Protein AF-A0A7C4UWN1-F1 (afdb_monomer_lite)

pLDDT: mean 78.67, std 19.16, range [26.02, 97.5]

Structure (mmCIF, N/CA/C/O backbone):
data_AF-A0A7C4UWN1-F1
#
_entry.id   AF-A0A7C4UWN1-F1
#
loop_
_atom_site.group_PDB
_atom_site.id
_atom_site.type_symbol
_atom_site.label_atom_id
_atom_site.label_alt_id
_atom_site.label_comp_id
_atom_site.label_asym_id
_atom_site.label_entity_id
_atom_site.label_seq_id
_atom_site.pdbx_PDB_ins_code
_atom_site.Cartn_x
_atom_site.Cartn_y
_atom_site.Cartn_z
_atom_site.occupancy
_atom_site.B_iso_or_equiv
_atom_site.auth_seq_id
_atom_site.auth_comp_id
_atom_site.auth_asym_id
_atom_site.auth_atom_id
_atom_site.pdbx_PDB_model_num
ATOM 1 N N . MET A 1 1 ? -21.369 36.247 3.918 1.00 39.56 1 MET A N 1
ATOM 2 C CA . MET A 1 1 ? -21.170 34.829 4.300 1.00 39.56 1 MET A CA 1
ATOM 3 C C . MET A 1 1 ? -20.102 34.221 3.398 1.00 39.56 1 MET A C 1
ATOM 5 O O . MET A 1 1 ? -20.341 34.073 2.207 1.00 39.56 1 MET A O 1
ATOM 9 N N . LYS A 1 2 ? -18.895 33.956 3.916 1.00 29.64 2 LYS A N 1
ATOM 10 C CA . LYS A 1 2 ? -17.818 33.321 3.137 1.00 29.64 2 LYS A CA 1
ATOM 11 C C . LYS A 1 2 ? -18.099 31.816 3.056 1.00 29.64 2 LYS A C 1
ATOM 13 O O . LYS A 1 2 ? -18.116 31.150 4.088 1.00 29.64 2 LYS A O 1
ATOM 18 N N . LYS A 1 3 ? -18.358 31.296 1.850 1.00 29.39 3 LYS A N 1
ATOM 19 C CA . LYS A 1 3 ? -18.451 29.851 1.585 1.00 29.39 3 LYS A CA 1
ATOM 20 C C . LYS A 1 3 ? -17.141 29.196 2.033 1.00 29.39 3 LYS A C 1
ATOM 22 O O . LYS A 1 3 ? -16.085 29.543 1.509 1.00 29.39 3 LYS A O 1
ATOM 27 N N . LYS A 1 4 ? -17.209 28.271 2.997 1.00 31.34 4 LYS A N 1
ATOM 28 C CA . LYS A 1 4 ? -16.098 27.367 3.318 1.00 31.34 4 LYS A CA 1
ATOM 29 C C . LYS A 1 4 ? -15.831 26.522 2.075 1.00 31.34 4 LYS A C 1
ATOM 31 O O . LYS A 1 4 ? -16.625 25.656 1.724 1.00 31.34 4 LYS A O 1
ATOM 36 N N . THR A 1 5 ? -14.742 26.813 1.380 1.00 33.03 5 THR A N 1
ATOM 37 C CA . THR A 1 5 ? -14.153 25.899 0.406 1.00 33.03 5 THR A CA 1
ATOM 38 C C . THR A 1 5 ? -13.665 24.682 1.178 1.00 33.03 5 THR A C 1
ATOM 40 O O . THR A 1 5 ? -12.701 24.785 1.938 1.00 33.03 5 THR A O 1
ATOM 43 N N . ASN A 1 6 ? -14.356 23.550 1.030 1.00 33.12 6 ASN A N 1
ATOM 44 C CA . ASN A 1 6 ? -13.824 22.260 1.456 1.00 33.12 6 ASN A CA 1
ATOM 45 C C . ASN A 1 6 ? -12.433 22.096 0.824 1.00 33.12 6 ASN A C 1
ATOM 47 O O . ASN A 1 6 ? -12.293 22.392 -0.368 1.00 33.12 6 ASN A O 1
ATOM 51 N N . PRO A 1 7 ? -11.403 21.673 1.575 1.00 28.97 7 PRO A N 1
ATOM 52 C CA . PRO A 1 7 ? -10.109 21.398 0.978 1.00 28.97 7 PRO A CA 1
ATOM 53 C C . PRO A 1 7 ? -10.298 20.293 -0.065 1.00 28.97 7 PRO A C 1
ATOM 55 O O . PRO A 1 7 ? -10.654 19.161 0.263 1.00 28.97 7 PRO A O 1
ATOM 58 N N . LEU A 1 8 ? -10.105 20.653 -1.334 1.00 36.66 8 LEU A N 1
ATOM 59 C CA . LEU A 1 8 ? -9.999 19.711 -2.440 1.00 36.66 8 LEU A CA 1
ATOM 60 C C . LEU A 1 8 ? -8.776 18.832 -2.160 1.00 36.66 8 LEU A C 1
ATOM 62 O O . LEU A 1 8 ? -7.635 19.261 -2.327 1.00 36.66 8 LEU A O 1
ATOM 66 N N . LYS A 1 9 ? -9.027 17.616 -1.665 1.00 33.62 9 LYS A N 1
ATOM 67 C CA . LYS A 1 9 ? -8.028 16.547 -1.595 1.00 33.62 9 LYS A CA 1
ATOM 68 C C . LYS A 1 9 ? -7.548 16.216 -3.019 1.00 33.62 9 LYS A C 1
ATOM 70 O O . LYS A 1 9 ? -8.306 16.400 -3.973 1.00 33.62 9 LYS A O 1
ATOM 75 N N . PRO A 1 10 ? -6.291 15.765 -3.174 1.00 30.00 10 PRO A N 1
ATOM 76 C CA . PRO A 1 10 ? -5.671 15.585 -4.479 1.00 30.00 10 PRO A CA 1
ATOM 77 C C . PRO A 1 10 ? -6.493 14.644 -5.360 1.00 30.00 10 PRO A C 1
ATOM 79 O O . PRO A 1 10 ? -6.851 13.540 -4.954 1.00 30.00 10 PRO A O 1
ATOM 82 N N . SER A 1 11 ? -6.745 15.083 -6.590 1.00 38.72 11 SER A N 1
ATOM 83 C CA . SER A 1 11 ? -7.212 14.243 -7.685 1.00 38.72 11 SER A CA 1
ATOM 84 C C . SER A 1 11 ? -6.154 13.175 -7.959 1.00 38.72 11 SER A C 1
ATOM 86 O O . SER A 1 11 ? -5.129 13.466 -8.575 1.00 38.72 11 SER A O 1
ATOM 88 N N . ARG A 1 12 ? -6.362 11.952 -7.472 1.00 34.69 12 ARG A N 1
ATOM 89 C CA . ARG A 1 12 ? -5.540 10.799 -7.845 1.00 34.69 12 ARG A CA 1
ATOM 90 C C . ARG A 1 12 ? -6.366 9.814 -8.651 1.00 34.69 12 ARG A C 1
ATOM 92 O O . ARG A 1 12 ? -7.460 9.427 -8.256 1.00 34.69 12 ARG A O 1
ATOM 99 N N . THR A 1 13 ? -5.787 9.379 -9.757 1.00 29.12 13 THR A N 1
ATOM 100 C CA . THR A 1 13 ? -6.082 8.107 -10.403 1.00 29.12 13 THR A CA 1
ATOM 101 C C . THR A 1 13 ? -5.565 6.990 -9.500 1.00 29.12 13 THR A C 1
ATOM 103 O O . THR A 1 13 ? -4.366 6.891 -9.243 1.00 29.12 13 THR A O 1
ATOM 106 N N . LEU A 1 14 ? -6.461 6.142 -9.001 1.00 30.50 14 LEU A N 1
ATOM 107 C CA . LEU A 1 14 ? -6.078 4.831 -8.490 1.00 30.50 14 LEU A CA 1
ATOM 108 C C . LEU A 1 14 ? -5.732 3.972 -9.714 1.00 30.50 14 LEU A C 1
ATOM 110 O O . LEU A 1 14 ? -6.621 3.616 -10.469 1.00 30.50 14 LEU A O 1
ATOM 114 N N . ALA A 1 15 ? -4.448 3.691 -9.931 1.00 29.25 15 ALA A N 1
ATOM 115 C CA . ALA A 1 15 ? -3.937 2.801 -10.979 1.00 29.25 15 ALA A CA 1
ATOM 116 C C . ALA A 1 15 ? -4.295 3.180 -12.438 1.00 29.25 15 ALA A C 1
ATOM 118 O O . ALA A 1 15 ? -5.418 3.041 -12.917 1.00 29.25 15 ALA A O 1
ATOM 119 N N . THR A 1 16 ? -3.286 3.573 -13.216 1.00 26.89 16 THR A N 1
ATOM 120 C CA . THR A 1 16 ? -3.393 3.637 -14.678 1.00 26.89 16 THR A CA 1
ATOM 121 C C . THR A 1 16 ? -3.614 2.225 -15.232 1.00 26.89 16 THR A C 1
ATOM 123 O O . THR A 1 16 ? -2.695 1.407 -15.264 1.00 26.89 16 THR A O 1
ATOM 126 N N . VAL A 1 17 ? -4.837 1.925 -15.675 1.00 27.86 17 VAL A N 1
ATOM 127 C CA . VAL A 1 17 ? -5.140 0.743 -16.492 1.00 27.86 17 VAL A CA 1
ATOM 128 C C . VAL A 1 17 ? -4.964 1.124 -17.960 1.00 27.86 17 VAL A C 1
ATOM 130 O O . VAL A 1 17 ? -5.688 1.965 -18.488 1.00 27.86 17 VAL A O 1
ATOM 133 N N . VAL A 1 18 ? -4.001 0.495 -18.633 1.00 26.02 18 VAL A N 1
ATOM 134 C CA . VAL A 1 18 ? -3.859 0.568 -20.092 1.00 26.02 18 VAL A CA 1
ATOM 135 C C . VAL A 1 18 ? -4.854 -0.408 -20.722 1.00 26.02 18 VAL A C 1
ATOM 137 O O . VAL A 1 18 ? -4.819 -1.607 -20.442 1.00 26.02 18 VAL A O 1
ATOM 140 N N . PHE A 1 19 ? -5.746 0.101 -21.572 1.00 30.53 19 PHE A N 1
ATOM 141 C CA . PHE A 1 19 ? -6.668 -0.716 -22.363 1.00 30.53 19 PHE A CA 1
ATOM 142 C C . PHE A 1 19 ? -5.971 -1.221 -23.637 1.00 30.53 19 PHE A C 1
ATOM 144 O O . PHE A 1 19 ? -5.495 -0.390 -24.417 1.00 30.53 19 PHE A O 1
ATOM 151 N N . PRO A 1 20 ? -5.955 -2.534 -23.933 1.00 29.91 20 PRO A N 1
ATOM 152 C CA . PRO A 1 20 ? -5.588 -2.995 -25.263 1.00 29.91 20 PRO A CA 1
ATOM 153 C C . PRO A 1 20 ? -6.698 -2.627 -26.257 1.00 29.91 20 PRO A C 1
ATOM 155 O O . PRO A 1 20 ? -7.859 -3.022 -26.119 1.00 29.91 20 PRO A O 1
ATOM 158 N N . LYS A 1 21 ? -6.342 -1.865 -27.298 1.00 34.12 21 LYS A N 1
ATOM 159 C CA . LYS A 1 21 ? -7.186 -1.725 -28.487 1.00 34.12 21 LYS A CA 1
ATOM 160 C C . LYS A 1 21 ? -7.150 -3.059 -29.241 1.00 34.12 21 LYS A C 1
ATOM 162 O O . LYS A 1 21 ? -6.203 -3.316 -29.972 1.00 34.12 21 LYS A O 1
ATOM 167 N N . LYS A 1 22 ? -8.246 -3.817 -29.105 1.00 34.84 22 LYS A N 1
ATOM 168 C CA . LYS A 1 22 ? -8.600 -5.095 -29.762 1.00 34.84 22 LYS A CA 1
ATOM 169 C C . LYS A 1 22 ? -8.094 -6.355 -29.042 1.00 34.84 22 LYS A C 1
ATOM 171 O O . LYS A 1 22 ? -6.902 -6.598 -28.958 1.00 34.84 22 LYS A O 1
ATOM 176 N N . GLY A 1 23 ? -9.048 -7.197 -28.632 1.00 35.62 23 GLY A N 1
ATOM 177 C CA . GLY A 1 23 ? -8.814 -8.573 -28.177 1.00 35.62 23 GLY A CA 1
ATOM 178 C C . GLY A 1 23 ? -9.036 -8.753 -26.677 1.00 35.62 23 GLY A C 1
ATOM 179 O O . GLY A 1 23 ? -8.241 -8.305 -25.866 1.00 35.62 23 GLY A O 1
ATOM 180 N N . LYS A 1 24 ? -10.163 -9.374 -26.324 1.00 37.59 24 LYS A N 1
ATOM 181 C CA . LYS A 1 24 ? -10.717 -9.566 -24.973 1.00 37.59 24 LYS A CA 1
ATOM 182 C C . LYS A 1 24 ? -9.701 -10.015 -23.907 1.00 37.59 24 LYS A C 1
ATOM 184 O O . LYS A 1 24 ? -9.153 -11.104 -24.011 1.00 37.59 24 LYS A O 1
ATOM 189 N N . VAL A 1 25 ? -9.647 -9.272 -22.798 1.00 30.31 25 VAL A N 1
ATOM 190 C CA . VAL A 1 25 ? -9.408 -9.810 -21.447 1.00 30.31 25 VAL A CA 1
ATOM 191 C C . VAL A 1 25 ? -10.342 -9.063 -20.494 1.00 30.31 25 VAL A C 1
ATOM 193 O O . VAL A 1 25 ? -10.197 -7.856 -20.302 1.00 30.31 25 VAL A O 1
ATOM 196 N N . TYR A 1 26 ? -11.319 -9.762 -19.914 1.00 30.00 26 TYR A N 1
ATOM 197 C CA . TYR A 1 26 ? -12.084 -9.236 -18.784 1.00 30.00 26 TYR A CA 1
ATOM 198 C C . TYR A 1 26 ? -11.154 -9.209 -17.570 1.00 30.00 26 TYR A C 1
ATOM 200 O O . TYR A 1 26 ? -10.967 -10.219 -16.897 1.00 30.00 26 TYR A O 1
ATOM 208 N N . LYS A 1 27 ? -10.530 -8.059 -17.306 1.00 30.38 27 LYS A N 1
ATOM 209 C CA . LYS A 1 27 ? -9.975 -7.782 -15.983 1.00 30.38 27 LYS A CA 1
ATOM 210 C C . LYS A 1 27 ? -11.129 -7.315 -15.112 1.00 30.38 27 LYS A C 1
ATOM 212 O O . LYS A 1 27 ? -11.779 -6.326 -15.439 1.00 30.38 27 LYS A O 1
ATOM 217 N N . ASN A 1 28 ? -11.381 -8.043 -14.032 1.00 31.05 28 ASN A N 1
ATOM 218 C CA . ASN A 1 28 ? -12.212 -7.570 -12.936 1.00 31.05 28 ASN A CA 1
ATOM 219 C C . ASN A 1 28 ? -11.463 -6.379 -12.314 1.00 31.05 28 ASN A C 1
ATOM 221 O O . ASN A 1 28 ? -10.556 -6.560 -11.507 1.00 31.05 28 ASN A O 1
ATOM 225 N N . ILE A 1 29 ? -11.708 -5.178 -12.838 1.00 40.88 29 ILE A N 1
ATOM 226 C CA . ILE A 1 29 ? -11.137 -3.938 -12.319 1.00 40.88 29 ILE A CA 1
ATOM 227 C C . ILE A 1 29 ? -12.059 -3.545 -11.174 1.00 40.88 29 ILE A C 1
ATOM 229 O O . ILE A 1 29 ? -13.210 -3.183 -11.416 1.00 40.88 29 ILE A O 1
ATOM 233 N N . GLU A 1 30 ? -11.573 -3.665 -9.940 1.00 42.19 30 GLU A N 1
ATOM 234 C CA . GLU A 1 30 ? -12.268 -3.142 -8.766 1.00 42.19 30 GLU A CA 1
ATOM 235 C C . GLU A 1 30 ? -12.633 -1.676 -9.042 1.00 42.19 30 GLU A C 1
ATOM 237 O O . GLU A 1 30 ? -11.773 -0.863 -9.402 1.00 42.19 30 GLU A O 1
ATOM 242 N N . ALA A 1 31 ? -13.928 -1.352 -8.980 1.00 48.44 31 ALA A N 1
ATOM 243 C CA . ALA A 1 31 ? -14.379 0.008 -9.220 1.00 48.44 31 ALA A CA 1
ATOM 244 C C . ALA A 1 31 ? -13.756 0.912 -8.155 1.00 48.44 31 ALA A C 1
ATOM 246 O O . ALA A 1 31 ? -13.917 0.694 -6.957 1.00 48.44 31 ALA A O 1
ATOM 247 N N . LEU A 1 32 ? -13.016 1.918 -8.610 1.00 52.69 32 LEU A N 1
ATOM 248 C CA . LEU A 1 32 ? -12.295 2.819 -7.727 1.00 52.69 32 LEU A CA 1
ATOM 249 C C . LEU A 1 32 ? -13.299 3.620 -6.884 1.00 52.69 32 LEU A C 1
ATOM 251 O O . LEU A 1 32 ? -14.198 4.237 -7.472 1.00 52.69 32 LEU A O 1
ATOM 255 N N . PRO A 1 33 ? -13.158 3.652 -5.547 1.00 63.03 33 PRO A N 1
ATOM 256 C CA . PRO A 1 33 ? -14.019 4.473 -4.709 1.00 63.03 33 PRO A CA 1
ATOM 257 C C . PRO A 1 33 ? -13.863 5.945 -5.091 1.00 63.03 33 PRO A C 1
ATOM 259 O O . PRO A 1 33 ? -12.754 6.448 -5.289 1.00 63.03 33 PRO A O 1
ATOM 262 N N . ARG A 1 34 ? -14.991 6.645 -5.213 1.00 59.91 34 ARG A N 1
ATOM 263 C CA . ARG A 1 34 ? -15.048 8.057 -5.618 1.00 59.91 34 ARG A CA 1
ATOM 264 C C . ARG A 1 34 ? -14.943 8.993 -4.423 1.00 59.91 34 ARG A C 1
ATOM 266 O O . ARG A 1 34 ? -14.572 10.155 -4.585 1.00 59.91 34 ARG A O 1
ATOM 273 N N . THR A 1 35 ? -15.275 8.503 -3.231 1.00 72.38 35 THR A N 1
ATOM 274 C CA . THR A 1 35 ? -15.257 9.273 -1.985 1.00 72.38 35 THR A CA 1
ATOM 275 C C . THR A 1 35 ? -14.508 8.537 -0.876 1.00 72.38 35 THR A C 1
ATOM 277 O O . THR A 1 35 ? -14.333 7.322 -0.918 1.00 72.38 35 THR A O 1
ATOM 280 N N . GLN A 1 36 ? -14.073 9.279 0.146 1.00 73.50 36 GLN A N 1
ATOM 281 C CA . GLN A 1 36 ? -13.441 8.689 1.330 1.00 73.50 36 GLN A CA 1
ATOM 282 C C . GLN A 1 36 ? -14.388 7.725 2.059 1.00 73.50 36 GLN A C 1
ATOM 284 O O . GLN A 1 36 ? -13.960 6.643 2.432 1.00 73.50 36 GLN A O 1
ATOM 289 N N . LYS A 1 37 ? -15.677 8.074 2.173 1.00 78.12 37 LYS A N 1
ATOM 290 C CA . LYS A 1 37 ? -16.693 7.200 2.777 1.00 78.12 37 LYS A CA 1
ATOM 291 C C . LYS A 1 37 ? -16.854 5.887 2.001 1.00 78.12 37 LYS A C 1
ATOM 293 O O . LYS A 1 37 ? -16.978 4.832 2.608 1.00 78.12 37 LYS A O 1
ATOM 298 N N . GLU A 1 38 ? -16.828 5.939 0.667 1.00 80.31 38 GLU A N 1
ATOM 299 C CA . GLU A 1 38 ? -16.858 4.733 -0.177 1.00 80.31 38 GLU A CA 1
ATOM 300 C C . GLU A 1 38 ? -15.600 3.877 -0.003 1.00 80.31 38 GLU A C 1
ATOM 302 O O . GLU A 1 38 ? -15.701 2.655 0.064 1.00 80.31 38 GLU A O 1
ATOM 307 N N . LEU A 1 39 ? -14.424 4.508 0.093 1.00 82.31 39 LEU A N 1
ATOM 308 C CA . LEU A 1 39 ? -13.171 3.803 0.362 1.00 82.31 39 LEU A CA 1
ATOM 309 C C . LEU A 1 39 ? -13.226 3.107 1.725 1.00 82.31 39 LEU A C 1
ATOM 311 O O . LEU A 1 39 ? -12.975 1.911 1.804 1.00 82.31 39 LEU A O 1
ATOM 315 N N . GLU A 1 40 ? -13.576 3.835 2.783 1.00 85.44 40 GLU A N 1
ATOM 316 C CA . GLU A 1 40 ? -13.668 3.302 4.145 1.00 85.44 40 GLU A CA 1
ATOM 317 C C . GLU A 1 40 ? -14.699 2.176 4.240 1.00 85.44 40 GLU A C 1
ATOM 319 O O . GLU A 1 40 ? -14.409 1.154 4.855 1.00 85.44 40 GLU A O 1
ATOM 324 N N . LEU A 1 41 ? -15.848 2.299 3.565 1.00 90.56 41 LEU A N 1
ATOM 325 C CA . LEU A 1 41 ? -16.838 1.226 3.476 1.00 90.56 41 LEU A CA 1
ATOM 326 C C . LEU A 1 41 ? -16.267 -0.024 2.792 1.00 90.56 41 LEU A C 1
ATOM 328 O O . LEU A 1 41 ? -16.412 -1.123 3.324 1.00 90.56 41 LEU A O 1
ATOM 332 N N . ALA A 1 42 ? -15.584 0.130 1.653 1.00 89.94 42 ALA A N 1
ATOM 333 C CA . ALA A 1 42 ? -14.964 -0.992 0.948 1.00 89.94 42 ALA A CA 1
ATOM 334 C C . ALA A 1 42 ? -13.879 -1.675 1.802 1.00 89.94 42 ALA A C 1
ATOM 336 O O . ALA A 1 42 ? -13.810 -2.904 1.858 1.00 89.94 42 ALA A O 1
ATOM 337 N N . ILE A 1 43 ? -13.062 -0.896 2.521 1.00 91.00 43 ILE A N 1
ATOM 338 C CA . ILE A 1 43 ? -12.089 -1.443 3.475 1.00 91.00 43 ILE A CA 1
ATOM 339 C C . ILE A 1 43 ? -12.799 -2.146 4.637 1.00 91.00 43 ILE A C 1
ATOM 341 O O . ILE A 1 43 ? -12.398 -3.250 4.997 1.00 91.00 43 ILE A O 1
ATOM 345 N N . GLY A 1 44 ? -13.867 -1.566 5.186 1.00 94.00 44 GLY A N 1
ATOM 346 C CA . GLY A 1 44 ? -14.670 -2.171 6.251 1.00 94.00 44 GLY A CA 1
ATOM 347 C C . GLY A 1 44 ? -15.278 -3.515 5.839 1.00 94.00 44 GLY A C 1
ATOM 348 O O . GLY A 1 44 ? -15.230 -4.480 6.599 1.00 94.00 44 GLY A O 1
ATOM 349 N N . GLN A 1 45 ? -15.768 -3.622 4.603 1.00 95.00 45 GLN A N 1
ATOM 350 C CA . GLN A 1 45 ? -16.267 -4.881 4.045 1.00 95.00 45 GLN A CA 1
ATOM 351 C C . GLN A 1 45 ? -15.157 -5.935 3.919 1.00 95.00 45 GLN A C 1
ATOM 353 O O . GLN A 1 45 ? -15.359 -7.083 4.321 1.00 95.00 45 GLN A O 1
ATOM 358 N N . LYS A 1 46 ? -13.971 -5.561 3.412 1.00 94.44 46 LYS A N 1
ATOM 359 C CA . LYS A 1 46 ? -12.804 -6.466 3.384 1.00 94.44 46 LYS A CA 1
ATOM 360 C C . LYS A 1 46 ? -12.384 -6.873 4.796 1.00 94.44 46 LYS A C 1
ATOM 362 O O . LYS A 1 46 ? -12.024 -8.027 5.010 1.00 94.44 46 LYS A O 1
ATOM 367 N N . PHE A 1 47 ? -12.451 -5.958 5.759 1.00 96.06 47 PHE A N 1
ATOM 368 C CA . PHE A 1 47 ? -12.114 -6.212 7.156 1.00 96.06 47 PHE A CA 1
ATOM 369 C C . PHE A 1 47 ? -13.014 -7.273 7.787 1.00 96.06 47 PHE A C 1
ATOM 371 O O . PHE A 1 47 ? -12.490 -8.267 8.284 1.00 96.06 47 PHE A O 1
ATOM 378 N N . VAL A 1 48 ? -14.338 -7.137 7.684 1.00 96.12 48 VAL A N 1
ATOM 379 C CA . VAL A 1 48 ? -15.274 -8.141 8.219 1.00 96.12 48 VAL A CA 1
ATOM 380 C C . VAL A 1 48 ? -15.078 -9.509 7.565 1.00 96.12 48 VAL A C 1
ATOM 382 O O . VAL A 1 48 ? -14.959 -10.514 8.262 1.00 96.12 48 VAL A O 1
ATOM 385 N N . LYS A 1 49 ? -14.932 -9.560 6.235 1.00 94.12 49 LYS A N 1
ATOM 386 C CA . LYS A 1 49 ? -14.649 -10.822 5.530 1.00 94.12 49 LYS A CA 1
ATOM 387 C C . LYS A 1 49 ? -13.329 -11.459 5.979 1.00 94.12 49 LYS A C 1
ATOM 389 O O . LYS A 1 49 ? -13.238 -12.680 6.093 1.00 94.12 49 LYS A O 1
ATOM 394 N N . SER A 1 50 ? -12.314 -10.641 6.255 1.00 93.62 50 SER A N 1
ATOM 395 C CA . SER A 1 50 ? -11.011 -11.109 6.746 1.00 93.62 50 SER A CA 1
ATOM 396 C C . SER A 1 50 ? -11.095 -11.625 8.179 1.00 93.62 50 SER A C 1
ATOM 398 O O . SER A 1 50 ? -10.503 -12.658 8.479 1.00 93.62 50 SER A O 1
ATOM 400 N N . LEU A 1 51 ? -11.854 -10.956 9.052 1.00 95.62 51 LEU A N 1
ATOM 401 C CA . LEU A 1 51 ? -12.091 -11.406 10.425 1.00 95.62 51 LEU A CA 1
ATOM 402 C C . LEU A 1 51 ? -12.737 -12.787 10.463 1.00 95.62 51 LEU A C 1
ATOM 404 O O . LEU A 1 51 ? -12.256 -13.662 11.183 1.00 95.62 51 LEU A O 1
ATOM 408 N N . PHE A 1 52 ? -13.767 -13.006 9.649 1.00 94.44 52 PHE A N 1
ATOM 409 C CA . PHE A 1 52 ? -14.381 -14.321 9.524 1.00 94.44 52 PHE A CA 1
ATOM 410 C C . PHE A 1 52 ? -13.369 -15.354 9.010 1.00 94.44 52 PHE A C 1
ATOM 412 O O . PHE A 1 52 ? -13.164 -16.394 9.631 1.00 94.44 52 PHE A O 1
ATOM 419 N N . HIS A 1 53 ? -12.663 -15.043 7.919 1.00 94.06 53 HIS A N 1
ATOM 420 C CA . HIS A 1 53 ? -11.733 -15.980 7.290 1.00 94.06 53 HIS A CA 1
ATOM 421 C C . HIS A 1 53 ? -10.565 -16.395 8.205 1.00 94.06 53 HIS A C 1
ATOM 423 O O . HIS A 1 53 ? -10.260 -17.583 8.302 1.00 94.06 53 HIS A O 1
ATOM 429 N N . PHE A 1 54 ? -9.917 -15.440 8.881 1.00 92.44 54 PHE A N 1
ATOM 430 C CA . PHE A 1 54 ? -8.699 -15.693 9.663 1.00 92.44 54 PHE A CA 1
ATOM 431 C C . PHE A 1 54 ? -8.949 -15.934 11.157 1.00 92.44 54 PHE A C 1
ATOM 433 O O . PHE A 1 54 ? -8.158 -16.636 11.784 1.00 92.44 54 PHE A O 1
ATOM 440 N N . HIS A 1 55 ? -10.025 -15.386 11.732 1.00 92.38 55 HIS A N 1
ATOM 441 C CA . HIS A 1 55 ? -10.312 -15.476 13.172 1.00 92.38 55 HIS A CA 1
ATOM 442 C C . HIS A 1 55 ? -11.659 -16.125 13.506 1.00 92.38 55 HIS A C 1
ATOM 444 O O . HIS A 1 55 ? -11.961 -16.268 14.688 1.00 92.38 55 HIS A O 1
ATOM 450 N N . GLN A 1 56 ? -12.455 -16.537 12.510 1.00 93.75 56 GLN A N 1
ATOM 451 C CA . GLN A 1 56 ? -13.785 -17.134 12.715 1.00 93.75 56 GLN A CA 1
ATOM 452 C C . GLN A 1 56 ? -14.732 -16.226 13.520 1.00 93.75 56 GLN A C 1
ATOM 454 O O . GLN A 1 56 ? -15.598 -16.701 14.250 1.00 93.75 56 GLN A O 1
ATOM 459 N N . ILE A 1 57 ? -14.549 -14.906 13.404 1.00 93.06 57 ILE A N 1
ATOM 460 C CA . ILE A 1 57 ? -15.444 -13.910 13.997 1.00 93.06 57 ILE A CA 1
ATOM 461 C C . ILE A 1 57 ? -16.469 -13.533 12.932 1.00 93.06 57 ILE A C 1
ATOM 463 O O . ILE A 1 57 ? -16.121 -12.846 11.970 1.00 93.06 57 ILE A O 1
ATOM 467 N N . ASP A 1 58 ? -17.705 -13.999 13.103 1.00 93.56 58 ASP A N 1
ATOM 468 C CA . ASP A 1 58 ? -18.818 -13.665 12.215 1.00 93.56 58 ASP A CA 1
ATOM 469 C C . ASP A 1 58 ? -19.465 -12.337 12.629 1.00 93.56 58 ASP A C 1
ATOM 471 O O . ASP A 1 58 ? -19.632 -12.044 13.819 1.00 93.56 58 ASP A O 1
ATOM 475 N N . LEU A 1 59 ? -19.736 -11.498 11.632 1.00 95.38 59 LEU A N 1
ATOM 476 C CA . LEU A 1 59 ? -20.307 -10.165 11.777 1.00 95.38 59 LEU A CA 1
ATOM 477 C C . LEU A 1 59 ? -21.217 -9.881 10.582 1.00 95.38 59 LEU A C 1
ATOM 479 O O . LEU A 1 59 ? -20.897 -10.213 9.439 1.00 95.38 59 LEU A O 1
ATOM 483 N N . GLU A 1 60 ? -22.311 -9.169 10.832 1.00 95.31 60 GLU A N 1
ATOM 484 C CA . GLU A 1 60 ? -23.196 -8.680 9.781 1.00 95.31 60 GLU A CA 1
ATOM 485 C C . GLU A 1 60 ? -22.477 -7.714 8.812 1.00 95.31 60 GLU A C 1
ATOM 487 O O . GLU A 1 60 ? -21.381 -7.192 9.052 1.00 95.31 60 GLU A O 1
ATOM 492 N N . GLU A 1 61 ? -23.135 -7.415 7.692 1.00 92.44 61 GLU A N 1
ATOM 493 C CA . GLU A 1 61 ? -22.622 -6.459 6.714 1.00 92.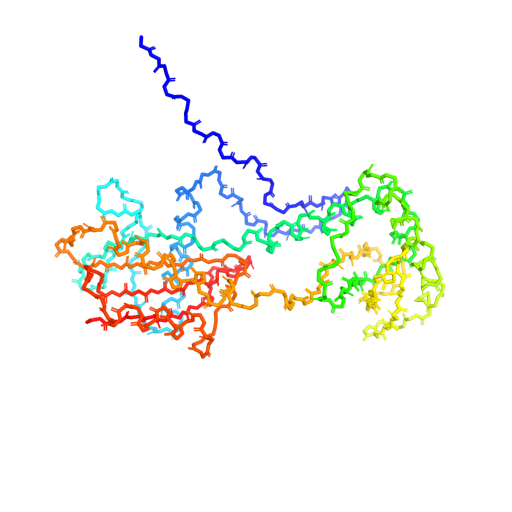44 61 GLU A CA 1
ATOM 494 C C . GLU A 1 61 ? -22.385 -5.068 7.329 1.00 92.44 61 GLU A C 1
ATOM 496 O O . GLU A 1 61 ? -23.235 -4.502 8.023 1.00 92.44 61 GLU A O 1
ATOM 501 N N . VAL A 1 62 ? -21.226 -4.491 7.010 1.00 94.62 62 VAL A N 1
ATOM 502 C CA . VAL A 1 62 ? -20.831 -3.154 7.456 1.00 94.62 62 VAL A CA 1
ATOM 503 C C . VAL A 1 62 ? -21.640 -2.072 6.743 1.00 94.62 62 VAL A C 1
ATOM 505 O O . VAL A 1 62 ? -21.784 -2.093 5.521 1.00 94.62 62 VAL A O 1
ATOM 508 N N . ARG A 1 63 ? -22.121 -1.079 7.497 1.00 93.94 63 ARG A N 1
ATOM 509 C CA . ARG A 1 63 ? -22.898 0.060 6.981 1.00 93.94 63 ARG A CA 1
ATOM 510 C C . ARG A 1 63 ? -22.324 1.397 7.462 1.00 93.94 63 ARG A C 1
ATOM 512 O O . ARG A 1 63 ? -21.857 1.460 8.595 1.00 93.94 63 ARG A O 1
ATOM 519 N N . PRO A 1 64 ? -22.382 2.477 6.663 1.00 91.81 64 PRO A N 1
ATOM 520 C CA . PRO A 1 64 ? -21.991 3.812 7.119 1.00 91.81 64 PRO A CA 1
ATOM 521 C C . PRO A 1 64 ? -22.894 4.341 8.238 1.00 91.81 64 PRO A C 1
ATOM 523 O O . PRO A 1 64 ? -24.102 4.098 8.219 1.00 91.81 64 PRO A O 1
ATOM 526 N N . ILE A 1 65 ? -22.329 5.127 9.158 1.00 89.00 65 ILE A N 1
ATOM 527 C CA . ILE A 1 65 ? -23.083 5.889 10.167 1.00 89.00 65 ILE A CA 1
ATOM 528 C C . ILE A 1 65 ? -22.578 7.338 10.234 1.00 89.00 65 ILE A C 1
ATOM 530 O O . ILE A 1 65 ? -21.465 7.624 9.811 1.00 89.00 65 ILE A O 1
ATOM 534 N N . GLU A 1 66 ? -23.397 8.273 10.729 1.00 71.62 66 GLU A N 1
ATOM 535 C CA . GLU A 1 66 ? -23.030 9.704 10.769 1.00 71.62 66 GLU A CA 1
ATOM 536 C C . GLU A 1 66 ? -22.736 10.256 12.173 1.00 71.62 66 GLU A C 1
ATOM 538 O O . GLU A 1 66 ? -22.209 11.360 12.283 1.00 71.62 66 GLU A O 1
ATOM 543 N N . ALA A 1 67 ? -23.086 9.530 13.241 1.00 73.12 67 ALA A N 1
ATOM 544 C CA . ALA A 1 67 ? -23.096 10.082 14.599 1.00 73.12 67 ALA A CA 1
ATOM 545 C C . ALA A 1 67 ? -21.837 9.759 15.424 1.00 73.12 67 ALA A C 1
ATOM 547 O O . ALA A 1 67 ? -21.160 10.672 15.888 1.00 73.12 67 ALA A O 1
ATOM 548 N N . GLU A 1 68 ? -21.540 8.472 15.635 1.00 74.38 68 GLU A N 1
ATOM 549 C CA . GLU A 1 68 ? -20.613 8.011 16.691 1.00 74.38 68 GLU A CA 1
ATOM 550 C C . GLU A 1 68 ? -19.371 7.271 16.154 1.00 74.38 68 GLU A C 1
ATOM 552 O O . GLU A 1 68 ? -18.557 6.772 16.926 1.00 74.38 68 GLU A O 1
ATOM 557 N N . GLY A 1 69 ? -19.211 7.197 14.832 1.00 83.38 69 GLY A N 1
ATOM 558 C CA . GLY A 1 69 ? -18.116 6.509 14.147 1.00 83.38 69 GLY A CA 1
ATOM 559 C C . GLY A 1 69 ? -18.247 6.662 12.635 1.00 83.38 69 GLY A C 1
ATOM 560 O O . GLY A 1 69 ? -19.088 7.429 12.165 1.00 83.38 69 GLY A O 1
ATOM 561 N N . ASP A 1 70 ? -17.447 5.916 11.879 1.00 88.12 70 ASP A N 1
ATOM 562 C CA . ASP A 1 70 ? -17.518 5.945 10.413 1.00 88.12 70 ASP A CA 1
ATOM 563 C C . ASP A 1 70 ? -18.462 4.855 9.893 1.00 88.12 70 ASP A C 1
ATOM 565 O O . ASP A 1 70 ? -19.224 5.065 8.945 1.00 88.12 70 ASP A O 1
ATOM 569 N N . LEU A 1 71 ? -18.433 3.687 10.542 1.00 94.88 71 LEU A N 1
ATOM 570 C CA . LEU A 1 71 ? -19.161 2.493 10.134 1.00 94.88 71 LEU A CA 1
ATOM 571 C C . LEU A 1 71 ? -19.805 1.790 11.341 1.00 94.88 71 LEU A C 1
ATOM 573 O O . LEU A 1 71 ? -19.441 2.018 12.495 1.00 94.88 71 LEU A O 1
ATOM 577 N N . THR A 1 72 ? -20.747 0.889 11.078 1.00 95.88 72 THR A N 1
ATOM 578 C CA . THR A 1 72 ? -21.339 -0.007 12.074 1.00 95.88 72 THR A CA 1
ATOM 579 C C . THR A 1 72 ? -21.565 -1.404 11.511 1.00 95.88 72 THR A C 1
ATOM 581 O O . THR A 1 72 ? -21.772 -1.572 10.309 1.00 95.88 72 THR A O 1
ATOM 584 N N . THR A 1 73 ? -21.538 -2.398 12.390 1.00 96.38 73 THR A N 1
ATOM 585 C CA . THR A 1 73 ? -21.913 -3.792 12.129 1.00 96.38 73 THR A CA 1
ATOM 586 C C . THR A 1 73 ? -22.511 -4.394 13.409 1.00 96.38 73 THR A C 1
ATOM 588 O O . THR A 1 73 ? -22.636 -3.708 14.429 1.00 96.38 73 THR A O 1
ATOM 591 N N . LYS A 1 74 ? -22.918 -5.660 13.372 1.00 96.25 74 LYS A N 1
ATOM 592 C CA . LYS A 1 74 ? -23.430 -6.409 14.516 1.00 96.25 74 LYS A CA 1
ATOM 593 C C . LYS A 1 74 ? -22.798 -7.788 14.575 1.00 96.25 74 LYS A C 1
ATOM 595 O O . LYS A 1 74 ? -22.465 -8.356 13.542 1.00 96.25 74 LYS A O 1
ATOM 600 N N . ARG A 1 75 ? -22.675 -8.317 15.786 1.00 94.00 75 ARG A N 1
ATOM 601 C CA . ARG A 1 75 ? -22.434 -9.745 16.017 1.00 94.00 75 ARG A CA 1
ATOM 602 C C . ARG A 1 75 ? -23.714 -10.549 15.790 1.00 94.00 75 ARG A C 1
ATOM 604 O O . ARG A 1 75 ? -24.809 -9.989 15.838 1.00 94.00 75 ARG A O 1
ATOM 611 N N . ASP A 1 76 ? -23.568 -11.865 15.691 1.00 88.81 76 ASP A N 1
ATOM 612 C CA . ASP A 1 76 ? -24.684 -12.819 15.608 1.00 88.81 76 ASP A CA 1
ATOM 613 C C . ASP A 1 76 ? -25.653 -12.734 16.800 1.00 88.81 76 ASP A C 1
ATOM 615 O O . ASP A 1 76 ? -26.844 -13.008 16.666 1.00 88.81 76 ASP A O 1
ATOM 619 N N . ASP A 1 77 ? -25.163 -12.320 17.974 1.00 89.69 77 ASP A N 1
ATOM 620 C CA . ASP A 1 77 ? -25.974 -12.101 19.180 1.00 89.69 77 ASP A CA 1
ATOM 621 C C . ASP A 1 77 ? -26.750 -10.764 19.169 1.00 89.69 77 ASP A C 1
ATOM 623 O O . ASP A 1 77 ? -27.458 -10.433 20.122 1.00 89.69 77 ASP A O 1
ATOM 627 N N . GLY A 1 78 ? -26.629 -9.984 18.090 1.00 91.06 78 GLY A N 1
ATOM 628 C CA . GLY A 1 78 ? -27.285 -8.695 17.896 1.00 91.06 78 GLY A CA 1
ATOM 629 C C . GLY A 1 78 ? -26.570 -7.508 18.544 1.00 91.06 78 GLY A C 1
ATOM 630 O O . GLY A 1 78 ? -27.047 -6.373 18.412 1.00 91.06 78 GLY A O 1
ATOM 631 N N . LYS A 1 79 ? -25.433 -7.716 19.222 1.00 93.69 79 LYS A N 1
ATOM 632 C CA . LYS A 1 79 ? -24.659 -6.631 19.832 1.00 93.69 79 LYS A CA 1
ATOM 633 C C . LYS A 1 79 ? -24.091 -5.709 18.754 1.00 93.69 79 LYS A C 1
ATOM 635 O O . LYS A 1 79 ? -23.401 -6.148 17.834 1.00 93.69 79 LYS A O 1
ATOM 640 N N . LEU A 1 80 ? -24.377 -4.413 18.890 1.00 95.06 80 LEU A N 1
ATOM 641 C CA . LEU A 1 80 ? -23.911 -3.384 17.965 1.00 95.06 80 LEU A CA 1
ATOM 642 C C . LEU A 1 80 ? -22.415 -3.125 18.151 1.00 95.06 80 LEU A C 1
ATOM 644 O O . LEU A 1 80 ? -21.943 -2.947 19.278 1.00 95.06 80 LEU A O 1
ATOM 648 N N . ILE A 1 81 ? -21.710 -3.032 17.030 1.00 96.50 81 ILE A N 1
ATOM 649 C CA . ILE A 1 81 ? -20.319 -2.611 16.955 1.00 96.50 81 ILE A CA 1
ATOM 650 C C . ILE A 1 81 ? -20.266 -1.315 16.155 1.00 96.50 81 ILE A C 1
ATOM 652 O O . ILE A 1 81 ? -20.687 -1.251 14.996 1.00 96.50 81 ILE A O 1
ATOM 656 N N . THR A 1 82 ? -19.728 -0.276 16.774 1.00 96.50 82 THR A N 1
ATOM 657 C CA . THR A 1 82 ? -19.362 0.966 16.102 1.00 96.50 82 THR A CA 1
ATOM 658 C C . THR A 1 82 ? -17.894 0.884 15.705 1.00 96.50 82 THR A C 1
ATOM 660 O O . THR A 1 82 ? -17.050 0.520 16.522 1.00 96.50 82 THR A O 1
ATOM 663 N N . ILE A 1 83 ? -17.576 1.220 14.457 1.00 96.31 83 ILE A N 1
ATOM 664 C CA . ILE A 1 83 ? -16.221 1.150 13.910 1.00 96.31 83 ILE A CA 1
ATOM 665 C C . ILE A 1 83 ? -15.756 2.561 13.543 1.00 96.31 83 ILE A C 1
ATOM 667 O O . ILE A 1 83 ? -16.377 3.255 12.733 1.00 96.31 83 ILE A O 1
ATOM 671 N N . GLN A 1 84 ? -14.628 2.964 14.117 1.00 93.88 84 GLN A N 1
ATOM 672 C CA . GLN A 1 84 ? -13.853 4.120 13.688 1.00 93.88 84 GLN A CA 1
ATOM 673 C C . GLN A 1 84 ? -12.752 3.649 12.735 1.00 93.88 84 GLN A C 1
ATOM 675 O O . GLN A 1 84 ? -11.934 2.807 13.096 1.00 93.88 84 GLN A O 1
ATOM 680 N N . MET A 1 85 ? -12.697 4.224 11.540 1.00 92.38 85 MET A N 1
ATOM 681 C CA . MET A 1 85 ? -11.683 3.953 10.529 1.00 92.38 85 MET A CA 1
ATOM 682 C C . MET A 1 85 ? -10.569 5.004 10.580 1.00 92.38 85 MET A C 1
ATOM 684 O O . MET A 1 85 ? -10.776 6.168 10.952 1.00 92.38 85 MET A O 1
ATOM 688 N N . THR A 1 86 ? -9.356 4.603 10.198 1.00 90.44 86 THR A N 1
ATOM 689 C CA . THR A 1 86 ? -8.260 5.545 9.956 1.00 90.44 86 THR A CA 1
ATOM 690 C C . THR A 1 86 ? -7.217 4.996 8.996 1.00 90.44 86 THR A C 1
ATOM 692 O O . THR A 1 86 ? -6.790 3.851 9.114 1.00 90.44 86 THR A O 1
ATOM 695 N N . GLU A 1 87 ? -6.767 5.837 8.067 1.00 87.81 87 GLU A N 1
ATOM 696 C CA . GLU A 1 87 ? -5.675 5.504 7.152 1.00 87.81 87 GLU A CA 1
ATOM 697 C C . GLU A 1 87 ? -4.320 5.852 7.780 1.00 87.81 87 GLU A C 1
ATOM 699 O O . GLU A 1 87 ? -4.125 6.963 8.277 1.00 87.81 87 GLU A O 1
ATOM 704 N N . VAL A 1 88 ? -3.360 4.935 7.686 1.00 85.12 88 VAL A N 1
ATOM 705 C CA . VAL A 1 88 ? -1.935 5.204 7.897 1.00 85.12 88 VAL A CA 1
ATOM 706 C C . VAL A 1 88 ? -1.269 5.342 6.538 1.00 85.12 88 VAL A C 1
ATOM 708 O O . VAL A 1 88 ? -1.235 4.409 5.728 1.00 85.12 88 VAL A O 1
ATOM 711 N N . VAL A 1 89 ? -0.708 6.525 6.304 1.00 77.94 89 VAL A N 1
ATOM 712 C CA . VAL A 1 89 ? -0.052 6.885 5.051 1.00 77.94 89 VAL A CA 1
ATOM 713 C C . VAL A 1 89 ? 1.431 7.120 5.278 1.00 77.94 89 VAL A C 1
ATOM 715 O O . VAL A 1 89 ? 1.814 8.073 5.955 1.00 77.94 89 VAL A O 1
ATOM 718 N N . ASP A 1 90 ? 2.268 6.331 4.610 1.00 74.75 90 ASP A N 1
ATOM 719 C CA . ASP A 1 90 ? 3.686 6.649 4.480 1.00 74.75 90 ASP A CA 1
ATOM 720 C C . ASP A 1 90 ? 3.877 7.660 3.334 1.00 74.75 90 ASP A C 1
ATOM 722 O O . ASP A 1 90 ? 3.976 7.314 2.150 1.00 74.75 90 ASP A O 1
ATOM 726 N N . GLN A 1 91 ? 3.872 8.951 3.682 1.00 70.94 91 GLN A N 1
ATOM 727 C CA . GLN A 1 91 ? 4.025 10.032 2.704 1.00 70.94 91 GLN A CA 1
ATOM 728 C C . GLN A 1 91 ? 5.381 9.987 1.990 1.00 70.94 91 GLN A C 1
ATOM 730 O O . GLN A 1 91 ? 5.446 10.325 0.807 1.00 70.94 91 GLN A O 1
ATOM 735 N N . GLY A 1 92 ? 6.442 9.553 2.677 1.00 71.69 92 GLY A N 1
ATOM 736 C CA . GLY A 1 92 ? 7.771 9.417 2.088 1.00 71.69 92 GLY A CA 1
ATOM 737 C C . GLY A 1 92 ? 7.773 8.348 0.999 1.00 71.69 92 GLY A C 1
ATOM 738 O O . GLY A 1 92 ? 8.166 8.614 -0.138 1.00 71.69 92 GLY A O 1
ATOM 739 N N . MET A 1 93 ? 7.224 7.170 1.303 1.00 71.19 93 MET A N 1
ATOM 740 C CA . MET A 1 93 ? 7.081 6.084 0.331 1.00 71.19 93 MET A CA 1
ATOM 741 C C . MET A 1 93 ? 6.182 6.459 -0.843 1.00 71.19 93 MET A C 1
ATOM 743 O O . MET A 1 93 ? 6.496 6.106 -1.981 1.00 71.19 93 MET A O 1
ATOM 747 N N . ARG A 1 94 ? 5.100 7.212 -0.608 1.00 71.75 94 ARG A N 1
ATOM 748 C CA . ARG A 1 94 ? 4.256 7.723 -1.698 1.00 71.75 94 ARG A CA 1
ATOM 749 C C . ARG A 1 94 ? 5.019 8.667 -2.614 1.00 71.75 94 ARG A C 1
ATOM 751 O O . ARG A 1 94 ? 4.953 8.495 -3.822 1.00 71.75 94 ARG A O 1
ATOM 758 N N . GLN A 1 95 ? 5.767 9.621 -2.067 1.00 73.81 95 GLN A N 1
ATOM 759 C CA . GLN A 1 95 ? 6.562 10.548 -2.878 1.00 73.81 95 GLN A CA 1
ATOM 760 C C . GLN A 1 95 ? 7.621 9.815 -3.706 1.00 73.81 95 GLN A C 1
ATOM 762 O O . GLN A 1 95 ? 7.810 10.128 -4.881 1.00 73.81 95 GLN A O 1
ATOM 767 N N . ILE A 1 96 ? 8.277 8.812 -3.120 1.00 75.00 96 ILE A N 1
ATOM 768 C CA . ILE A 1 96 ? 9.255 7.977 -3.823 1.00 75.00 96 ILE A CA 1
ATOM 769 C C . ILE A 1 96 ? 8.576 7.167 -4.934 1.00 75.00 96 ILE A C 1
ATOM 771 O O . ILE A 1 96 ? 9.083 7.133 -6.055 1.00 75.00 96 ILE A O 1
ATOM 775 N N . ARG A 1 97 ? 7.424 6.541 -4.659 1.00 75.81 97 ARG A N 1
ATOM 776 C CA . ARG A 1 97 ? 6.654 5.785 -5.660 1.00 75.81 97 ARG A CA 1
ATOM 777 C C . ARG A 1 97 ? 6.210 6.690 -6.808 1.00 75.81 97 ARG A C 1
ATOM 779 O O . ARG A 1 97 ? 6.510 6.376 -7.952 1.00 75.81 97 ARG A O 1
ATOM 786 N N . ASP A 1 98 ? 5.612 7.840 -6.500 1.00 77.75 98 ASP A N 1
ATOM 787 C CA . ASP A 1 98 ? 5.167 8.826 -7.491 1.00 77.75 98 ASP A CA 1
ATOM 788 C C . ASP A 1 98 ? 6.344 9.309 -8.359 1.00 77.75 98 ASP A C 1
ATOM 790 O O . ASP A 1 98 ? 6.231 9.453 -9.580 1.00 77.75 98 ASP A O 1
ATOM 794 N N . GLN A 1 99 ? 7.511 9.529 -7.745 1.00 78.75 99 GLN A N 1
ATOM 795 C CA . GLN A 1 99 ? 8.722 9.896 -8.467 1.00 78.75 99 GLN A CA 1
ATOM 796 C C . GLN A 1 99 ? 9.194 8.773 -9.400 1.00 78.75 99 GLN A C 1
ATOM 798 O O . GLN A 1 99 ? 9.474 9.038 -10.570 1.00 78.75 99 GLN A O 1
ATOM 803 N N . ARG A 1 100 ? 9.280 7.533 -8.908 1.00 80.56 100 ARG A N 1
ATOM 804 C CA . ARG A 1 100 ? 9.680 6.354 -9.692 1.00 80.56 100 ARG A CA 1
ATOM 805 C C . ARG A 1 100 ? 8.719 6.098 -10.859 1.00 80.56 100 ARG A C 1
ATOM 807 O O . ARG A 1 100 ? 9.169 5.875 -11.982 1.00 80.56 100 ARG A O 1
ATOM 814 N N . ASP A 1 101 ? 7.414 6.211 -10.621 1.00 81.94 101 ASP A N 1
ATOM 815 C CA . ASP A 1 101 ? 6.382 6.104 -11.655 1.00 81.94 101 ASP A CA 1
ATOM 816 C C . ASP A 1 101 ? 6.547 7.194 -12.719 1.00 81.94 101 ASP A C 1
ATOM 818 O O . ASP A 1 101 ? 6.530 6.893 -13.912 1.00 81.94 101 ASP A O 1
ATOM 822 N N . SER A 1 102 ? 6.827 8.434 -12.306 1.00 85.75 102 SER A N 1
ATOM 823 C CA . SER A 1 102 ? 7.098 9.535 -13.239 1.00 85.75 102 SER A CA 1
ATOM 824 C C . SER A 1 102 ? 8.327 9.264 -14.115 1.00 85.75 102 SER A C 1
ATOM 826 O O . SER A 1 102 ? 8.328 9.582 -15.302 1.00 85.75 102 SER A O 1
ATOM 828 N N . TYR A 1 103 ? 9.388 8.671 -13.556 1.00 87.00 103 TYR A N 1
ATOM 829 C CA . TYR A 1 103 ? 10.566 8.277 -14.333 1.00 87.00 103 TYR A CA 1
ATOM 830 C C . TYR A 1 103 ? 10.267 7.129 -15.302 1.00 87.00 103 TYR A C 1
ATOM 832 O O . TYR A 1 103 ? 10.716 7.184 -16.447 1.00 87.00 103 TYR A O 1
ATOM 840 N N . ARG A 1 104 ? 9.496 6.118 -14.876 1.00 87.62 104 ARG A N 1
ATOM 841 C CA . ARG A 1 104 ? 9.031 5.034 -15.755 1.00 87.62 104 ARG A CA 1
ATOM 842 C C . ARG A 1 104 ? 8.240 5.598 -16.931 1.00 87.62 104 ARG A C 1
ATOM 844 O O . ARG A 1 104 ? 8.540 5.282 -18.077 1.00 87.62 104 ARG A O 1
ATOM 851 N N . GLU A 1 105 ? 7.242 6.432 -16.659 1.00 88.12 105 GLU A N 1
ATOM 852 C CA . GLU A 1 105 ? 6.406 7.041 -17.696 1.00 88.12 105 GLU A CA 1
ATOM 853 C C . GLU A 1 105 ? 7.237 7.889 -18.657 1.00 88.12 105 GLU A C 1
ATOM 855 O O . GLU A 1 105 ? 7.078 7.787 -19.874 1.00 88.12 105 GLU A O 1
ATOM 860 N N . LEU A 1 106 ? 8.176 8.676 -18.130 1.00 89.62 106 LEU A N 1
ATOM 861 C CA . LEU A 1 106 ? 9.057 9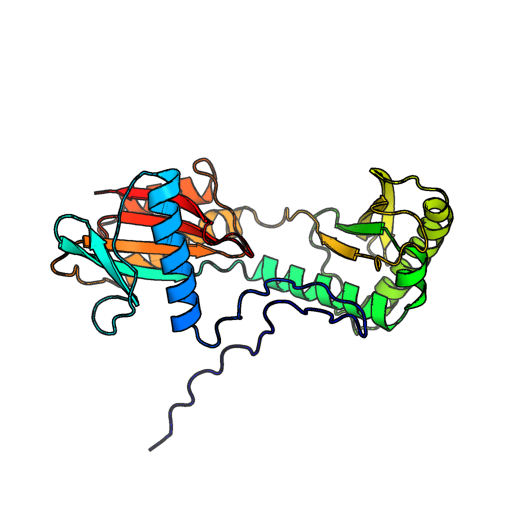.509 -18.938 1.00 89.62 106 LEU A CA 1
ATOM 862 C C . LEU A 1 106 ? 9.999 8.683 -19.823 1.00 89.62 106 LEU A C 1
ATOM 864 O O . LEU A 1 106 ? 10.190 9.036 -20.986 1.00 89.62 106 LEU A O 1
ATOM 868 N N . LEU A 1 107 ? 10.548 7.578 -19.305 1.00 90.25 107 LEU A N 1
ATOM 869 C CA . LEU A 1 107 ? 11.355 6.625 -20.071 1.00 90.25 107 LEU A CA 1
ATOM 870 C C . LEU A 1 107 ? 10.545 6.044 -21.231 1.00 90.25 107 LEU A C 1
ATOM 872 O O . LEU A 1 107 ? 10.963 6.163 -22.379 1.00 90.25 107 LEU A O 1
ATOM 876 N N . LEU A 1 108 ? 9.366 5.487 -20.943 1.00 87.62 108 LEU A N 1
ATOM 877 C CA . LEU A 1 108 ? 8.516 4.851 -21.952 1.00 87.62 108 LEU A CA 1
ATOM 878 C C . LEU A 1 108 ? 7.952 5.848 -22.972 1.00 87.62 108 LEU A C 1
ATOM 880 O O . LEU A 1 108 ? 7.682 5.465 -24.106 1.00 87.62 108 LEU A O 1
ATOM 884 N N . THR A 1 109 ? 7.792 7.119 -22.593 1.00 89.00 109 THR A N 1
ATOM 885 C CA . THR A 1 109 ? 7.317 8.185 -23.490 1.00 89.00 109 THR A CA 1
ATOM 886 C C . THR A 1 109 ? 8.430 8.739 -24.380 1.00 89.00 109 THR A C 1
ATOM 888 O O . THR A 1 109 ? 8.171 9.118 -25.515 1.00 89.00 109 THR A O 1
ATOM 891 N N . LYS A 1 110 ? 9.671 8.836 -23.888 1.00 89.62 110 LYS A N 1
ATOM 892 C CA . LYS A 1 110 ? 10.792 9.407 -24.661 1.00 89.62 110 LYS A CA 1
ATOM 893 C C . LYS A 1 110 ? 11.595 8.374 -25.442 1.00 89.62 110 LYS A C 1
ATOM 895 O O . LYS A 1 110 ? 12.271 8.736 -26.401 1.00 89.62 110 LYS A O 1
ATOM 900 N N . HIS A 1 111 ? 11.539 7.117 -25.023 1.00 89.50 111 HIS A N 1
ATOM 901 C CA . HIS A 1 111 ? 12.319 6.017 -25.573 1.00 89.50 111 HIS A CA 1
ATOM 902 C C . HIS A 1 111 ? 11.400 4.815 -25.807 1.00 89.50 111 HIS A C 1
ATOM 904 O O . HIS A 1 111 ? 11.508 3.789 -25.139 1.00 89.50 111 HIS A O 1
ATOM 910 N N . HIS A 1 112 ? 10.441 4.976 -26.725 1.00 85.88 112 HIS A N 1
ATOM 911 C CA . HIS A 1 112 ? 9.439 3.950 -27.037 1.00 85.88 112 HIS A CA 1
ATOM 912 C C . HIS A 1 112 ? 10.064 2.607 -27.439 1.00 85.88 112 HIS A C 1
ATOM 914 O O . HIS A 1 112 ? 9.542 1.558 -27.077 1.00 85.88 112 HIS A O 1
ATOM 920 N N . ASP A 1 113 ? 11.230 2.654 -28.087 1.00 87.81 113 ASP A N 1
ATOM 921 C CA . ASP A 1 113 ? 12.018 1.489 -28.489 1.00 87.81 113 ASP A CA 1
ATOM 922 C C . ASP A 1 113 ? 12.389 0.570 -27.313 1.00 87.81 113 ASP A C 1
ATOM 924 O O . ASP A 1 113 ? 12.570 -0.633 -27.488 1.00 87.81 113 ASP A O 1
ATOM 928 N N . ILE A 1 114 ? 12.465 1.113 -26.095 1.00 90.19 114 ILE A N 1
ATOM 929 C CA . ILE A 1 114 ? 12.753 0.336 -24.887 1.00 90.19 114 ILE A CA 1
ATOM 930 C C . ILE A 1 114 ? 11.617 -0.633 -24.555 1.00 90.19 114 ILE A C 1
ATOM 932 O O . ILE A 1 114 ? 11.895 -1.726 -24.076 1.00 90.19 114 ILE A O 1
ATOM 936 N N . ALA A 1 115 ? 10.355 -0.278 -24.799 1.00 85.06 115 ALA A N 1
ATOM 937 C CA . ALA A 1 115 ? 9.251 -1.207 -24.556 1.00 85.06 115 ALA A CA 1
ATOM 938 C C . ALA A 1 115 ? 9.351 -2.424 -25.489 1.00 85.06 115 ALA A C 1
ATOM 940 O O . ALA A 1 115 ? 9.251 -3.565 -25.039 1.00 85.06 115 ALA A O 1
ATOM 941 N N . ASP A 1 116 ? 9.654 -2.170 -26.762 1.00 85.25 116 ASP A N 1
ATOM 942 C CA . ASP A 1 116 ? 9.747 -3.198 -27.799 1.00 85.25 116 ASP A CA 1
ATOM 943 C C . ASP A 1 116 ? 10.923 -4.158 -27.558 1.00 85.25 116 ASP A C 1
ATOM 945 O O . ASP A 1 116 ? 10.799 -5.371 -27.733 1.00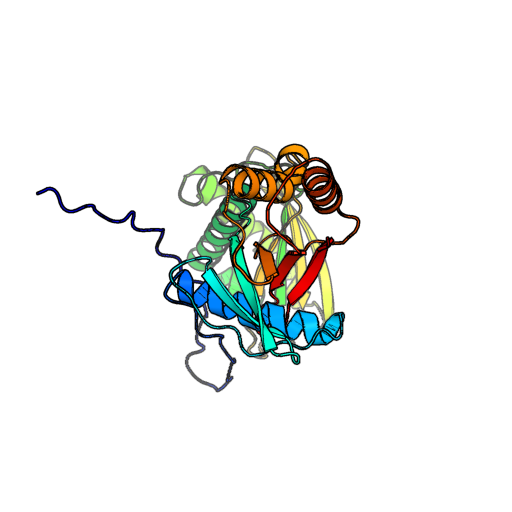 85.25 116 ASP A O 1
ATOM 949 N N . LEU A 1 117 ? 12.067 -3.646 -27.085 1.00 88.12 117 LEU A N 1
ATOM 950 C CA . LEU A 1 117 ? 13.242 -4.468 -26.758 1.00 88.12 117 LEU A CA 1
ATOM 951 C C . LEU A 1 117 ? 12.969 -5.523 -25.676 1.00 88.12 117 LEU A C 1
ATOM 953 O O . LEU A 1 117 ? 13.639 -6.558 -25.634 1.00 88.12 117 LEU A O 1
ATOM 957 N N . PHE A 1 118 ? 12.003 -5.258 -24.800 1.00 88.75 118 PHE A N 1
ATOM 958 C CA . PHE A 1 118 ? 11.656 -6.104 -23.663 1.00 88.75 118 PHE A CA 1
ATOM 959 C C . PHE A 1 118 ? 10.249 -6.701 -23.798 1.00 88.75 118 PHE A C 1
ATOM 961 O O . PHE A 1 118 ? 9.656 -7.103 -22.793 1.00 88.75 118 PHE A O 1
ATOM 968 N N . ASP A 1 119 ? 9.708 -6.782 -25.016 1.00 86.62 119 ASP A N 1
ATOM 969 C CA . ASP A 1 119 ? 8.432 -7.452 -25.261 1.00 86.62 119 ASP A CA 1
ATOM 970 C C . ASP A 1 119 ? 8.463 -8.891 -24.726 1.00 86.62 119 ASP A C 1
ATOM 972 O O . ASP A 1 119 ? 9.472 -9.590 -24.847 1.00 86.62 119 ASP A O 1
ATOM 976 N N . GLY A 1 120 ? 7.394 -9.314 -24.055 1.00 82.19 120 GLY A N 1
ATOM 977 C CA . GLY A 1 120 ? 7.304 -10.599 -23.360 1.00 82.19 120 GLY A CA 1
ATOM 978 C C . GLY A 1 120 ? 8.079 -10.702 -22.037 1.00 82.19 120 GLY A C 1
ATOM 979 O O . GLY A 1 120 ? 8.095 -11.775 -21.425 1.00 82.19 120 GLY A O 1
ATOM 980 N N . CYS A 1 121 ? 8.713 -9.622 -21.566 1.00 85.38 121 CYS A N 1
ATOM 981 C CA . CYS A 1 121 ? 9.454 -9.592 -20.302 1.00 85.38 121 CYS A CA 1
ATOM 982 C C . CYS A 1 121 ? 8.786 -8.747 -19.211 1.00 85.38 121 CYS A C 1
ATOM 984 O O . CYS A 1 121 ? 8.117 -7.742 -19.461 1.00 85.38 121 CYS A O 1
ATOM 986 N N . ARG A 1 122 ? 9.082 -9.104 -17.961 1.00 86.81 122 ARG A N 1
ATOM 987 C CA . ARG A 1 122 ? 8.953 -8.230 -16.796 1.00 86.81 122 ARG A CA 1
ATOM 988 C C . ARG A 1 122 ? 10.323 -7.661 -16.445 1.00 86.81 122 ARG A C 1
ATOM 990 O O . ARG A 1 122 ? 11.260 -8.414 -16.198 1.00 86.81 122 ARG A O 1
ATOM 997 N N . VAL A 1 123 ? 10.427 -6.340 -16.400 1.00 87.31 123 VAL A N 1
ATOM 998 C CA . VAL A 1 123 ? 11.645 -5.596 -16.074 1.00 87.31 123 VAL A CA 1
ATOM 999 C C . VAL A 1 123 ? 11.433 -4.852 -14.766 1.00 87.31 123 VAL A C 1
ATOM 1001 O O . VAL A 1 123 ? 10.654 -3.905 -14.701 1.00 87.31 123 VAL A O 1
ATOM 1004 N N . SER A 1 124 ? 12.147 -5.264 -13.728 1.00 86.62 124 SER A N 1
ATOM 1005 C CA . SER A 1 124 ? 12.172 -4.603 -12.428 1.00 86.62 124 SER A CA 1
ATOM 1006 C C . SER A 1 124 ? 13.441 -3.761 -12.295 1.00 86.62 124 SER A C 1
ATOM 1008 O O . SER A 1 124 ? 14.550 -4.293 -12.325 1.00 86.62 124 SER A O 1
ATOM 1010 N N . ILE A 1 125 ? 13.280 -2.451 -12.138 1.00 86.88 125 ILE A N 1
ATOM 1011 C CA . ILE A 1 125 ? 14.343 -1.494 -11.819 1.00 86.88 125 ILE A CA 1
ATOM 1012 C C . ILE A 1 125 ? 14.358 -1.332 -10.300 1.00 86.88 125 ILE A C 1
ATOM 1014 O O . ILE A 1 125 ? 13.373 -0.878 -9.730 1.00 86.88 125 ILE A O 1
ATOM 1018 N N . VAL A 1 126 ? 15.448 -1.733 -9.656 1.00 81.81 126 VAL A N 1
ATOM 1019 C CA . VAL A 1 126 ? 15.612 -1.829 -8.202 1.00 81.81 126 VAL A CA 1
ATOM 1020 C C . VAL A 1 126 ? 16.694 -0.854 -7.763 1.00 81.81 126 VAL A C 1
ATOM 1022 O O . VAL A 1 126 ? 17.847 -1.041 -8.124 1.00 81.81 126 VAL A O 1
ATOM 1025 N N . ASP A 1 127 ? 16.380 0.181 -6.993 1.00 77.00 127 ASP A N 1
ATOM 1026 C CA . ASP A 1 127 ? 17.432 1.043 -6.428 1.00 77.00 127 ASP A CA 1
ATOM 1027 C C . ASP A 1 127 ? 18.109 0.437 -5.182 1.00 77.00 127 ASP A C 1
ATOM 1029 O O . ASP A 1 127 ? 17.544 -0.416 -4.495 1.00 77.00 127 ASP A O 1
ATOM 1033 N N . SER A 1 128 ? 19.355 0.852 -4.912 1.00 63.59 128 SER A N 1
ATOM 1034 C CA . SER A 1 128 ? 20.199 0.341 -3.813 1.00 63.59 128 SER A CA 1
ATOM 1035 C C . SER A 1 128 ? 19.814 0.830 -2.407 1.00 63.59 128 SER A C 1
ATOM 1037 O O . SER A 1 128 ? 20.460 0.473 -1.423 1.00 63.59 128 SER A O 1
ATOM 1039 N N . GLY A 1 129 ? 18.749 1.621 -2.290 1.00 52.47 129 GLY A N 1
ATOM 1040 C CA . GLY A 1 129 ? 18.095 1.943 -1.023 1.00 52.47 129 GLY A CA 1
ATOM 1041 C C . GLY A 1 129 ? 18.713 3.014 -0.128 1.00 52.47 129 GLY A C 1
ATOM 1042 O O . GLY A 1 129 ? 18.188 3.284 0.955 1.00 52.47 129 GLY A O 1
ATOM 1043 N N . THR A 1 130 ? 19.752 3.707 -0.580 1.00 50.75 130 THR A N 1
ATOM 1044 C CA . THR A 1 130 ? 20.232 4.951 0.036 1.00 50.75 130 THR A CA 1
ATOM 1045 C C . THR A 1 130 ? 19.622 6.139 -0.694 1.00 50.75 130 THR A C 1
ATOM 1047 O O . THR A 1 130 ? 20.255 6.542 -1.652 1.00 50.75 130 THR A O 1
ATOM 1050 N N . ILE A 1 131 ? 18.445 6.686 -0.299 1.00 46.44 131 ILE A N 1
ATOM 1051 C CA . ILE A 1 131 ? 17.715 7.761 -1.036 1.00 46.44 131 ILE A CA 1
ATOM 1052 C C . ILE A 1 131 ? 18.701 8.703 -1.741 1.00 46.44 131 ILE A C 1
ATOM 1054 O O . ILE A 1 131 ? 19.168 9.687 -1.151 1.00 46.44 131 ILE A O 1
ATOM 1058 N N . PRO A 1 132 ? 18.998 8.480 -3.031 1.00 51.16 132 PRO A N 1
ATOM 1059 C CA . PRO A 1 132 ? 19.456 9.567 -3.839 1.00 51.16 132 PRO A CA 1
ATOM 1060 C C . PRO A 1 132 ? 18.145 10.245 -4.193 1.00 51.16 132 PRO A C 1
ATOM 1062 O O . PRO A 1 132 ? 17.268 9.624 -4.790 1.00 51.16 132 PRO A O 1
ATOM 1065 N N . LEU A 1 133 ? 17.966 11.507 -3.809 1.00 61.06 133 LEU A N 1
ATOM 1066 C CA . LEU A 1 133 ? 16.932 12.315 -4.442 1.00 61.06 133 LEU A CA 1
ATOM 1067 C C . LEU A 1 133 ? 17.240 12.269 -5.939 1.00 61.06 133 LEU A C 1
ATOM 1069 O O . LEU A 1 133 ? 18.088 13.032 -6.420 1.00 61.06 133 LEU A O 1
ATOM 1073 N N . LEU A 1 134 ? 16.600 11.340 -6.664 1.00 73.25 134 LEU A N 1
ATOM 1074 C CA . LEU A 1 134 ? 16.560 11.407 -8.104 1.00 73.25 134 LEU A CA 1
ATOM 1075 C C . LEU A 1 134 ? 16.082 12.839 -8.363 1.00 73.25 134 LEU A C 1
ATOM 1077 O O . LEU A 1 134 ? 15.173 13.335 -7.685 1.00 73.25 134 LEU A O 1
ATOM 1081 N N . PRO A 1 135 ? 16.749 13.596 -9.235 1.00 77.88 135 PRO A N 1
ATOM 1082 C CA . PRO A 1 135 ? 16.315 14.946 -9.526 1.00 77.88 135 PRO A CA 1
ATOM 1083 C C . PRO A 1 135 ? 14.871 14.913 -10.048 1.00 77.88 135 PRO A C 1
ATOM 1085 O O . PRO A 1 135 ? 14.326 13.860 -10.387 1.00 77.88 135 PRO A O 1
ATOM 1088 N N . LYS A 1 136 ? 14.212 16.069 -10.128 1.00 83.06 136 LYS A N 1
ATOM 1089 C CA . LYS A 1 136 ? 12.875 16.119 -10.737 1.00 83.06 136 LYS A CA 1
ATOM 1090 C C . LYS A 1 136 ? 12.950 15.517 -12.155 1.00 83.06 136 LYS A C 1
ATOM 1092 O O . LYS A 1 136 ? 13.852 15.939 -12.888 1.00 83.06 136 LYS A O 1
ATOM 1097 N N . PRO A 1 137 ? 12.046 14.601 -12.557 1.00 83.94 137 PRO A N 1
ATOM 1098 C CA . PRO A 1 137 ? 12.137 13.889 -13.839 1.00 83.94 137 PRO A CA 1
ATOM 1099 C C . PRO A 1 137 ? 12.315 14.824 -15.044 1.00 83.94 137 PRO A C 1
ATOM 1101 O O . PRO A 1 137 ? 13.175 14.612 -15.891 1.00 83.94 137 PRO A O 1
ATOM 1104 N N . ASN A 1 138 ? 11.587 15.944 -15.047 1.00 86.19 138 ASN A N 1
ATOM 1105 C CA . ASN A 1 138 ? 11.616 16.938 -16.125 1.00 86.19 138 ASN A CA 1
ATOM 1106 C C . ASN A 1 138 ? 12.754 17.972 -16.016 1.00 86.19 138 ASN A C 1
ATOM 1108 O O . ASN A 1 138 ? 12.842 18.884 -16.834 1.00 86.19 138 ASN A O 1
ATOM 1112 N N . SER A 1 139 ? 13.622 17.884 -15.005 1.00 89.06 139 SER A N 1
ATOM 1113 C CA . SER A 1 139 ? 14.806 18.750 -14.919 1.00 89.06 139 SER A CA 1
ATOM 1114 C C . SER A 1 139 ? 15.897 18.282 -15.885 1.00 89.06 139 SER A C 1
ATOM 1116 O O . SER A 1 139 ? 15.944 17.108 -16.236 1.00 89.06 139 SER A O 1
ATOM 1118 N N . LYS A 1 140 ? 16.850 19.154 -16.247 1.00 88.75 140 LYS A N 1
ATOM 1119 C CA . LYS A 1 140 ? 18.002 18.775 -17.094 1.00 88.75 140 LYS A CA 1
ATOM 1120 C C . LYS A 1 140 ? 18.736 17.529 -16.571 1.00 88.75 140 LYS A C 1
ATOM 1122 O O . LYS A 1 140 ? 19.080 16.649 -17.349 1.00 88.75 140 LYS A O 1
ATOM 1127 N N . LYS A 1 141 ? 18.935 17.434 -15.250 1.00 86.50 141 LYS A N 1
ATOM 1128 C CA . LYS A 1 141 ? 19.571 16.269 -14.610 1.00 86.50 141 LYS A CA 1
ATOM 1129 C C . LYS A 1 141 ? 18.674 15.022 -14.627 1.00 86.50 141 LYS A C 1
ATOM 1131 O O . LYS A 1 141 ? 19.193 13.926 -14.775 1.00 86.50 141 LYS A O 1
ATOM 1136 N N . GLY A 1 142 ? 17.355 15.180 -14.489 1.00 88.38 142 GLY A N 1
ATOM 1137 C CA . GLY A 1 142 ? 16.401 14.067 -14.583 1.00 88.38 142 GLY A CA 1
ATOM 1138 C C . GLY A 1 142 ? 16.303 13.500 -15.994 1.00 88.38 142 GLY A C 1
ATOM 1139 O O . GLY A 1 142 ? 16.384 12.291 -16.175 1.00 88.38 142 GLY A O 1
ATOM 1140 N N . LEU A 1 143 ? 16.259 14.371 -17.002 1.00 90.06 143 LEU A N 1
ATOM 1141 C CA . LEU A 1 143 ? 16.303 13.972 -18.408 1.00 90.06 143 LEU A CA 1
ATOM 1142 C C . LEU A 1 143 ? 17.604 13.244 -18.762 1.00 90.06 143 LEU A C 1
ATOM 1144 O O . LEU A 1 143 ? 17.559 12.272 -19.511 1.00 90.06 143 LEU A O 1
ATOM 1148 N N . GLN A 1 144 ? 18.737 13.669 -18.192 1.00 89.50 144 GLN A N 1
ATOM 1149 C CA . GLN A 1 144 ? 19.999 12.945 -18.348 1.00 89.50 144 GLN A CA 1
ATOM 1150 C C . GLN A 1 144 ? 19.902 11.528 -17.773 1.00 89.50 144 GLN A C 1
ATOM 1152 O O . GLN A 1 144 ? 20.264 10.582 -18.455 1.00 89.50 144 GLN A O 1
ATOM 1157 N N . ILE A 1 145 ? 19.344 11.365 -16.569 1.00 87.69 145 ILE A N 1
ATOM 1158 C CA . ILE A 1 145 ? 19.160 10.044 -15.945 1.00 87.69 145 ILE A CA 1
ATOM 1159 C C . ILE A 1 145 ? 18.269 9.134 -16.794 1.00 87.69 145 ILE A C 1
ATOM 1161 O O . ILE A 1 145 ? 18.593 7.964 -16.956 1.00 87.69 145 ILE A O 1
ATOM 1165 N N . VAL A 1 146 ? 17.172 9.653 -17.357 1.00 90.44 146 VAL A N 1
ATOM 1166 C CA . VAL A 1 146 ? 16.308 8.883 -18.273 1.00 90.44 146 VAL A CA 1
ATOM 1167 C C . VAL A 1 146 ? 17.094 8.441 -19.508 1.00 90.44 146 VAL A C 1
ATOM 1169 O O . VAL A 1 146 ? 17.011 7.279 -19.897 1.00 90.44 146 VAL A O 1
ATOM 1172 N N . SER A 1 147 ? 17.890 9.338 -20.093 1.00 91.06 147 SER A N 1
ATOM 1173 C CA . SER A 1 147 ? 18.723 9.016 -21.254 1.00 91.06 147 SER A CA 1
ATOM 1174 C C . SER A 1 147 ? 19.788 7.965 -20.928 1.00 91.06 147 SER A C 1
ATOM 1176 O O . SER A 1 147 ? 19.960 7.017 -21.691 1.00 91.06 147 SER A O 1
ATOM 1178 N N . ASP A 1 148 ? 20.484 8.105 -19.798 1.00 90.56 148 ASP A N 1
ATOM 1179 C CA . ASP A 1 148 ? 21.507 7.157 -19.341 1.00 90.56 148 ASP A CA 1
ATOM 1180 C C . ASP A 1 148 ? 20.884 5.777 -19.079 1.00 90.56 148 ASP A C 1
ATOM 1182 O O . ASP A 1 148 ? 21.401 4.754 -19.528 1.00 90.56 148 ASP A O 1
ATOM 1186 N N . LEU A 1 149 ? 19.716 5.749 -18.428 1.00 90.44 149 LEU A N 1
ATOM 1187 C CA . LEU A 1 149 ? 18.947 4.529 -18.197 1.00 90.44 149 LEU A CA 1
ATOM 1188 C C . LEU A 1 149 ? 18.534 3.862 -19.515 1.00 90.44 149 LEU A C 1
ATOM 1190 O O . LEU A 1 149 ? 18.666 2.649 -19.645 1.00 90.44 149 LEU A O 1
ATOM 1194 N N . ALA A 1 150 ? 18.074 4.629 -20.506 1.00 93.00 150 ALA A N 1
ATOM 1195 C CA . ALA A 1 150 ? 17.722 4.091 -21.819 1.00 93.00 150 ALA A CA 1
ATOM 1196 C C . ALA A 1 150 ? 18.938 3.472 -22.533 1.00 93.00 150 ALA A C 1
ATOM 1198 O O . ALA A 1 150 ? 18.816 2.415 -23.147 1.00 93.00 150 ALA A O 1
ATOM 1199 N N . ILE A 1 151 ? 20.122 4.088 -22.434 1.00 92.19 151 ILE A N 1
ATOM 1200 C CA . ILE A 1 151 ? 21.367 3.533 -22.993 1.00 92.19 151 ILE A CA 1
ATOM 1201 C C . ILE A 1 151 ? 21.694 2.184 -22.345 1.00 92.19 151 ILE A C 1
ATOM 1203 O O . ILE A 1 151 ? 21.961 1.209 -23.051 1.00 92.19 151 ILE A O 1
ATOM 1207 N N . GLU A 1 152 ? 21.632 2.104 -21.017 1.00 91.06 152 GLU A N 1
ATOM 1208 C CA . GLU A 1 152 ? 21.893 0.856 -20.297 1.00 91.06 152 GLU A CA 1
ATOM 1209 C C . GLU A 1 152 ? 20.847 -0.221 -20.602 1.00 91.06 152 GLU A C 1
ATOM 1211 O O . GLU A 1 152 ? 21.196 -1.381 -20.827 1.00 91.06 152 GLU A O 1
ATOM 1216 N N . LEU A 1 153 ? 19.569 0.151 -20.694 1.00 91.56 153 LEU A N 1
ATOM 1217 C CA . LEU A 1 153 ? 18.504 -0.782 -21.053 1.00 91.56 153 LEU A CA 1
ATOM 1218 C C . LEU A 1 153 ? 18.656 -1.320 -22.477 1.00 91.56 153 LEU A C 1
ATOM 1220 O O . LEU A 1 153 ? 18.408 -2.502 -22.675 1.00 91.56 153 LEU A O 1
ATOM 1224 N N . ARG A 1 154 ? 19.137 -0.534 -23.448 1.00 91.94 154 ARG A N 1
ATOM 1225 C CA . ARG A 1 154 ? 19.448 -1.052 -24.796 1.00 91.94 154 ARG A CA 1
ATOM 1226 C C . ARG A 1 154 ? 20.548 -2.106 -24.768 1.00 91.94 154 ARG A C 1
ATOM 1228 O O . ARG A 1 154 ? 20.366 -3.193 -25.310 1.00 91.94 154 ARG A O 1
ATOM 1235 N N . ARG A 1 155 ? 21.641 -1.830 -24.047 1.00 88.81 155 ARG A N 1
ATOM 1236 C CA . ARG A 1 155 ? 22.748 -2.786 -23.845 1.00 88.81 155 ARG A CA 1
ATOM 1237 C C . ARG A 1 155 ? 22.284 -4.076 -23.166 1.00 88.81 155 ARG A C 1
ATOM 1239 O O . ARG A 1 155 ? 22.846 -5.143 -23.392 1.00 88.81 155 ARG A O 1
ATOM 1246 N N . ILE A 1 156 ? 21.297 -3.979 -22.279 1.00 87.56 156 ILE A N 1
ATOM 1247 C CA . ILE A 1 156 ? 20.684 -5.131 -21.612 1.00 87.56 156 ILE A CA 1
ATOM 1248 C C . ILE A 1 156 ? 19.717 -5.866 -22.556 1.00 87.56 156 ILE A C 1
ATOM 1250 O O . ILE A 1 156 ? 19.740 -7.094 -22.602 1.00 87.56 156 ILE A O 1
ATOM 1254 N N . GLY A 1 157 ? 18.917 -5.136 -23.335 1.00 84.88 157 GLY A N 1
ATOM 1255 C CA . GLY A 1 157 ? 17.954 -5.671 -24.300 1.00 84.88 157 GLY A CA 1
ATOM 1256 C C . GLY A 1 157 ? 18.602 -6.574 -25.351 1.00 84.88 157 GLY A C 1
ATOM 1257 O O . GLY A 1 157 ? 18.082 -7.654 -25.632 1.00 84.88 157 GLY A O 1
ATOM 1258 N N . GLU A 1 158 ? 19.791 -6.207 -25.842 1.00 80.69 158 GLU A N 1
ATOM 1259 C CA . GLU A 1 158 ? 20.591 -7.046 -26.751 1.00 80.69 158 GLU A CA 1
ATOM 1260 C C . GLU A 1 158 ? 20.821 -8.456 -26.180 1.00 80.69 158 GLU A C 1
ATOM 1262 O O . GLU A 1 158 ? 20.629 -9.458 -26.872 1.00 80.69 158 GLU A O 1
ATOM 1267 N N . LEU A 1 159 ? 21.132 -8.543 -24.884 1.00 80.56 159 LEU A N 1
ATOM 1268 C CA . LEU A 1 159 ? 21.382 -9.802 -24.177 1.00 80.56 159 LEU A CA 1
ATOM 1269 C C . LEU A 1 159 ? 20.097 -10.560 -23.822 1.00 80.56 159 LEU A C 1
ATOM 1271 O O . LEU A 1 159 ? 20.138 -11.768 -23.591 1.00 80.56 159 LEU A O 1
ATOM 1275 N N . ILE A 1 160 ? 18.958 -9.870 -23.748 1.00 83.06 160 ILE A N 1
ATOM 1276 C CA . ILE A 1 160 ? 17.670 -10.462 -23.364 1.00 83.06 160 ILE A CA 1
ATOM 1277 C C . ILE A 1 160 ? 16.963 -11.109 -24.546 1.00 83.06 160 ILE A C 1
ATOM 1279 O O . ILE A 1 160 ? 16.160 -12.017 -24.335 1.00 83.06 160 ILE A O 1
ATOM 1283 N N . SER A 1 161 ? 17.283 -10.716 -25.779 1.00 76.50 161 SER A N 1
ATOM 1284 C CA . SER A 1 161 ? 16.742 -11.339 -26.995 1.00 76.50 161 SER A CA 1
ATOM 1285 C C . SER A 1 161 ? 16.849 -12.875 -27.005 1.00 76.50 161 SER A C 1
ATOM 1287 O O . SER A 1 161 ? 15.983 -13.541 -27.562 1.00 76.50 161 SER A O 1
ATOM 1289 N N . THR A 1 162 ? 17.854 -13.436 -26.324 1.00 82.44 162 THR A N 1
ATOM 1290 C CA . THR A 1 162 ? 18.108 -14.883 -26.208 1.00 82.44 162 THR A CA 1
ATOM 1291 C C . THR A 1 162 ? 17.649 -15.500 -24.878 1.00 82.44 162 THR A C 1
ATOM 1293 O O . THR A 1 162 ? 17.859 -16.689 -24.632 1.00 82.44 162 THR A O 1
ATOM 1296 N N . LEU A 1 163 ? 17.029 -14.717 -23.988 1.00 87.12 163 LEU A N 1
ATOM 1297 C CA . LEU A 1 163 ? 16.572 -15.183 -22.681 1.00 87.12 163 LEU A CA 1
ATOM 1298 C C . LEU A 1 163 ? 15.346 -16.092 -22.825 1.00 87.12 163 LEU A C 1
ATOM 1300 O O . LEU A 1 163 ? 14.300 -15.647 -23.296 1.00 87.12 163 LEU A O 1
ATOM 1304 N N . GLN A 1 164 ? 15.475 -17.342 -22.374 1.00 89.81 164 GLN A N 1
ATOM 1305 C CA . GLN A 1 164 ? 14.398 -18.338 -22.369 1.00 89.81 164 GLN A CA 1
ATOM 1306 C C . GLN A 1 164 ? 13.292 -18.002 -21.360 1.00 89.81 164 GLN A C 1
ATOM 1308 O O . GLN A 1 164 ? 13.550 -17.376 -20.332 1.00 89.81 164 GLN A O 1
ATOM 1313 N N . VAL A 1 165 ? 12.072 -18.476 -21.628 1.00 89.19 165 VAL A N 1
ATOM 1314 C CA . VAL A 1 165 ? 10.905 -18.312 -20.744 1.00 89.19 165 VAL A CA 1
ATOM 1315 C C . VAL A 1 165 ? 11.175 -18.870 -19.341 1.00 89.19 165 VAL A C 1
ATOM 1317 O O . VAL A 1 165 ? 11.799 -19.919 -19.179 1.00 89.19 165 VAL A O 1
ATOM 1320 N N . GLY A 1 166 ? 10.741 -18.131 -18.319 1.00 81.00 166 GLY A N 1
ATOM 1321 C CA . GLY A 1 166 ? 10.946 -18.435 -16.902 1.00 81.00 166 GLY A CA 1
ATOM 1322 C C . GLY A 1 166 ? 12.372 -18.188 -16.400 1.00 81.00 166 GLY A C 1
ATOM 1323 O O . GLY A 1 166 ? 12.672 -18.473 -15.240 1.00 81.00 166 GLY A O 1
ATOM 1324 N N . LYS A 1 167 ? 13.284 -17.688 -17.245 1.00 87.19 167 LYS A N 1
ATOM 1325 C CA . LYS A 1 167 ? 14.647 -17.336 -16.830 1.00 87.19 167 LYS A CA 1
ATOM 1326 C C . LYS A 1 167 ? 14.754 -15.858 -16.481 1.00 87.19 167 LYS A C 1
ATOM 1328 O O . LYS A 1 167 ? 14.086 -15.001 -17.059 1.00 87.19 167 LYS A O 1
ATOM 1333 N N . ILE A 1 168 ? 15.659 -15.586 -15.544 1.00 86.81 168 ILE A N 1
ATOM 1334 C CA . ILE A 1 168 ? 15.936 -14.258 -15.006 1.00 86.81 168 ILE A CA 1
ATOM 1335 C C . ILE A 1 168 ? 17.353 -13.841 -15.400 1.00 86.81 168 ILE A C 1
ATOM 1337 O O . ILE A 1 168 ? 18.297 -14.633 -15.346 1.00 86.81 168 ILE A O 1
ATOM 1341 N N . ARG A 1 169 ? 17.513 -12.571 -15.760 1.00 87.81 169 ARG A N 1
ATOM 1342 C CA . ARG A 1 169 ? 18.800 -11.891 -15.893 1.00 87.81 169 ARG A CA 1
ATOM 1343 C C . ARG A 1 169 ? 18.836 -10.691 -14.975 1.00 87.81 169 ARG A C 1
ATOM 1345 O O . ARG A 1 169 ? 17.888 -9.919 -14.916 1.00 87.81 169 ARG A O 1
ATOM 1352 N N . THR A 1 170 ? 19.954 -10.525 -14.289 1.00 87.00 170 THR A N 1
ATOM 1353 C CA . THR A 1 170 ? 20.191 -9.389 -13.408 1.00 87.00 170 THR A CA 1
ATOM 1354 C C . THR A 1 170 ? 21.413 -8.622 -13.886 1.00 87.00 170 THR A C 1
ATOM 1356 O O . THR A 1 170 ? 22.390 -9.211 -14.353 1.00 87.00 170 THR A O 1
ATOM 1359 N N . ARG A 1 171 ? 21.367 -7.295 -13.790 1.00 88.94 171 ARG A N 1
ATOM 1360 C CA . ARG A 1 171 ? 22.516 -6.433 -14.062 1.00 88.94 171 ARG A CA 1
ATOM 1361 C C . ARG A 1 171 ? 22.507 -5.247 -13.121 1.00 88.94 171 ARG A C 1
ATOM 1363 O O . ARG A 1 171 ? 21.461 -4.661 -12.888 1.00 88.94 171 ARG A O 1
ATOM 1370 N N . LYS A 1 172 ? 23.673 -4.879 -12.610 1.00 87.62 172 LYS A N 1
ATOM 1371 C CA . LYS A 1 172 ? 23.851 -3.629 -11.874 1.00 87.62 172 LYS A CA 1
ATOM 1372 C C . LYS A 1 172 ? 24.303 -2.533 -12.829 1.00 87.62 172 LYS A C 1
ATOM 1374 O O . LYS A 1 172 ? 25.150 -2.784 -13.686 1.00 87.62 172 LYS A O 1
ATOM 1379 N N . ILE A 1 173 ? 23.733 -1.348 -12.674 1.00 87.62 173 ILE A N 1
ATOM 1380 C CA . ILE A 1 173 ? 24.050 -0.149 -13.444 1.00 87.62 173 ILE A CA 1
ATOM 1381 C C . ILE A 1 173 ? 24.253 1.025 -12.488 1.00 87.62 173 ILE A C 1
ATOM 1383 O O . ILE A 1 173 ? 23.731 1.029 -11.373 1.00 87.62 173 ILE A O 1
ATOM 1387 N N . PHE A 1 174 ? 24.999 2.027 -12.938 1.00 85.56 174 PHE A N 1
ATOM 1388 C CA . PHE A 1 174 ? 25.241 3.254 -12.188 1.00 85.56 174 PHE A CA 1
ATOM 1389 C C . PHE A 1 174 ? 24.810 4.441 -13.042 1.00 85.56 174 PHE A C 1
ATOM 1391 O O . PHE A 1 174 ? 25.253 4.565 -14.182 1.00 85.56 174 PHE A O 1
ATOM 1398 N N . LEU A 1 175 ? 23.932 5.292 -12.507 1.00 81.00 175 LEU A N 1
ATOM 1399 C CA . LEU A 1 175 ? 23.382 6.432 -13.241 1.00 81.00 175 LEU A CA 1
ATOM 1400 C C . LEU A 1 175 ? 23.857 7.777 -12.692 1.00 81.00 175 LEU A C 1
ATOM 1402 O O . LEU A 1 175 ? 23.870 8.019 -11.478 1.00 81.00 175 LEU A O 1
ATOM 1406 N N . GLY A 1 176 ? 24.137 8.692 -13.624 1.00 70.88 176 GLY A N 1
ATOM 1407 C CA . GLY A 1 176 ? 24.396 10.101 -13.358 1.00 70.88 176 GLY A CA 1
ATOM 1408 C C . GLY A 1 176 ? 25.652 10.396 -12.518 1.00 70.88 176 GLY A C 1
ATOM 1409 O O . GLY A 1 176 ? 26.417 9.510 -12.151 1.00 70.88 176 GLY A O 1
ATOM 1410 N N . PRO A 1 177 ? 25.865 11.674 -12.151 1.00 59.31 177 PRO A N 1
ATOM 1411 C CA . PRO A 1 177 ? 27.105 12.142 -11.519 1.00 59.31 177 PRO A CA 1
ATOM 1412 C C . PRO A 1 177 ? 27.278 11.715 -10.052 1.00 59.31 177 PRO A C 1
ATOM 1414 O O . PRO A 1 177 ? 28.309 12.000 -9.453 1.00 59.31 177 PRO A O 1
ATOM 1417 N N . ARG A 1 178 ? 26.262 11.088 -9.444 1.00 63.69 178 ARG A N 1
ATOM 1418 C CA . ARG A 1 178 ? 26.305 10.585 -8.060 1.00 63.69 178 ARG A CA 1
ATOM 1419 C C . ARG A 1 178 ? 26.462 9.063 -7.983 1.00 63.69 178 ARG A C 1
ATOM 1421 O O . ARG A 1 178 ? 26.367 8.535 -6.883 1.00 63.69 178 ARG A O 1
ATOM 1428 N N . ASN A 1 179 ? 26.682 8.380 -9.113 1.00 72.38 179 ASN A N 1
ATOM 1429 C CA . ASN A 1 179 ? 26.760 6.919 -9.193 1.00 72.38 179 ASN A CA 1
ATOM 1430 C C . ASN A 1 179 ? 25.591 6.237 -8.473 1.00 72.38 179 ASN A C 1
ATOM 1432 O O . ASN A 1 179 ? 25.789 5.397 -7.598 1.00 72.38 179 ASN A O 1
ATOM 1436 N N . VAL A 1 180 ? 24.361 6.627 -8.823 1.00 76.12 180 VAL A N 1
ATOM 1437 C CA . VAL A 1 180 ? 23.168 5.970 -8.277 1.00 76.12 180 VAL A CA 1
ATOM 1438 C C . VAL A 1 180 ? 23.169 4.522 -8.747 1.00 76.12 180 VAL A C 1
ATOM 1440 O O . VAL A 1 180 ? 23.012 4.274 -9.941 1.00 76.12 180 VAL A O 1
ATOM 1443 N N . GLU A 1 181 ? 23.362 3.586 -7.821 1.00 81.69 181 GLU A N 1
ATOM 1444 C CA . GLU A 1 181 ? 23.340 2.156 -8.117 1.00 81.69 181 GLU A CA 1
ATOM 1445 C C . GLU A 1 181 ? 21.895 1.680 -8.277 1.00 81.69 181 GLU A C 1
ATOM 1447 O O . GLU A 1 181 ? 21.076 1.798 -7.362 1.00 81.69 181 GLU A O 1
ATOM 1452 N N . LEU A 1 182 ? 21.600 1.113 -9.444 1.00 83.69 182 LEU A N 1
ATOM 1453 C CA . LEU A 1 182 ? 20.352 0.420 -9.727 1.00 83.69 182 LEU A CA 1
ATOM 1454 C C . LEU A 1 182 ? 20.656 -1.025 -10.140 1.00 83.69 182 LEU A C 1
ATOM 1456 O O . LEU A 1 182 ? 21.563 -1.290 -10.9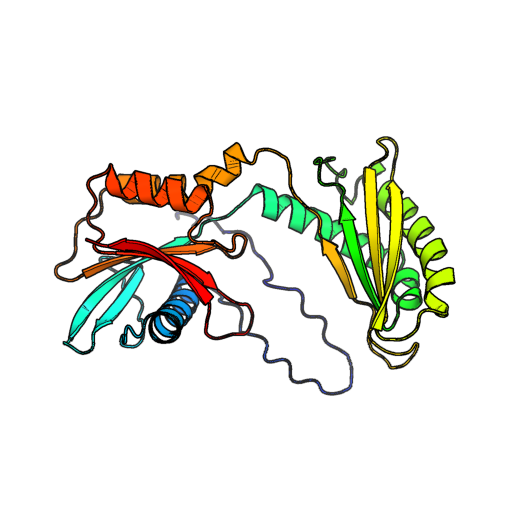25 1.00 83.69 182 LEU A O 1
ATOM 1460 N N . GLY A 1 183 ? 19.869 -1.971 -9.652 1.00 86.12 183 GLY A N 1
ATOM 1461 C CA . GLY A 1 183 ? 19.729 -3.303 -10.214 1.00 86.12 183 GLY A CA 1
ATOM 1462 C C . GLY A 1 183 ? 18.619 -3.325 -11.260 1.00 86.12 183 GLY A C 1
ATOM 1463 O O . GLY A 1 183 ? 17.526 -2.829 -11.032 1.00 86.12 183 GLY A O 1
ATOM 1464 N N . ILE A 1 184 ? 18.872 -3.936 -12.405 1.00 88.44 184 ILE A N 1
ATOM 1465 C CA . ILE A 1 184 ? 17.865 -4.280 -13.403 1.00 88.44 184 ILE A CA 1
ATOM 1466 C C . ILE A 1 184 ? 17.683 -5.787 -13.348 1.00 88.44 184 ILE A C 1
ATOM 1468 O O . ILE A 1 184 ? 18.636 -6.534 -13.564 1.00 88.44 184 ILE A O 1
ATOM 1472 N N . ILE A 1 185 ? 16.470 -6.230 -13.050 1.00 88.38 185 ILE A N 1
ATOM 1473 C CA . ILE A 1 185 ? 16.074 -7.636 -13.041 1.00 88.38 185 ILE A CA 1
ATOM 1474 C C . ILE A 1 185 ? 15.087 -7.820 -14.185 1.00 88.38 185 ILE A C 1
ATOM 1476 O O . ILE A 1 185 ? 14.008 -7.241 -14.168 1.00 88.38 185 ILE A O 1
ATOM 1480 N N . CYS A 1 186 ? 15.448 -8.615 -15.180 1.00 88.19 186 CYS A N 1
ATOM 1481 C CA . CYS A 1 186 ? 14.574 -8.957 -16.287 1.00 88.19 186 CYS A CA 1
ATOM 1482 C C . CYS A 1 186 ? 14.201 -10.433 -16.220 1.00 88.19 186 CYS A C 1
ATOM 1484 O O . CYS A 1 186 ? 15.075 -11.295 -16.201 1.00 88.19 186 CYS A O 1
ATOM 1486 N N . GLU A 1 187 ? 12.910 -10.720 -16.253 1.00 87.00 187 GLU A N 1
ATOM 1487 C CA . GLU A 1 187 ? 12.342 -12.060 -16.322 1.00 87.00 187 GLU A CA 1
ATOM 1488 C C . GLU A 1 187 ? 11.577 -12.213 -17.639 1.00 87.00 187 GLU A C 1
ATOM 1490 O O . GLU A 1 187 ? 10.729 -11.381 -17.963 1.00 87.00 187 GLU A O 1
ATOM 1495 N N . ARG A 1 188 ? 11.863 -13.267 -18.407 1.00 84.75 188 ARG A N 1
ATOM 1496 C CA . ARG A 1 188 ? 11.106 -13.601 -19.622 1.00 84.75 188 ARG A CA 1
ATOM 1497 C C . ARG A 1 188 ? 9.845 -14.366 -19.221 1.00 84.75 188 ARG A C 1
ATOM 1499 O O . ARG A 1 188 ? 9.946 -15.495 -18.751 1.00 84.75 188 ARG A O 1
ATOM 1506 N N . ILE A 1 189 ? 8.672 -13.772 -19.418 1.00 84.50 189 ILE A N 1
ATOM 1507 C CA . ILE A 1 189 ? 7.386 -14.371 -19.023 1.00 84.50 189 ILE A CA 1
ATOM 1508 C C . ILE A 1 189 ? 6.790 -15.197 -20.163 1.00 84.50 189 ILE A C 1
ATOM 1510 O O . ILE A 1 189 ? 6.238 -16.266 -19.926 1.00 84.50 189 ILE A O 1
ATOM 1514 N N . VAL A 1 190 ? 6.927 -14.716 -21.397 1.00 83.50 190 VAL A N 1
ATOM 1515 C CA . VAL A 1 190 ? 6.485 -15.407 -22.616 1.00 83.50 190 VAL A CA 1
ATOM 1516 C C . VAL A 1 190 ? 7.546 -15.282 -23.694 1.00 83.50 190 VAL A C 1
ATOM 1518 O O . VAL A 1 190 ? 8.439 -14.445 -23.580 1.00 83.50 190 VAL A O 1
ATOM 1521 N N . GLU A 1 191 ? 7.465 -16.108 -24.732 1.00 81.44 191 GLU A N 1
ATOM 1522 C CA . GLU A 1 191 ? 8.354 -15.989 -25.887 1.00 81.44 191 GLU A CA 1
ATOM 1523 C C . GLU A 1 191 ? 8.235 -14.611 -26.552 1.00 81.44 191 GLU A C 1
ATOM 1525 O O . GLU A 1 191 ? 7.210 -13.929 -26.457 1.00 81.44 191 GLU A O 1
ATOM 1530 N N . LYS A 1 192 ? 9.310 -14.202 -27.230 1.00 73.56 192 LYS A N 1
ATOM 1531 C CA . LYS A 1 192 ? 9.327 -12.960 -28.000 1.00 73.56 192 LYS A CA 1
ATOM 1532 C C . LYS A 1 192 ? 8.211 -12.998 -29.058 1.00 73.56 192 LYS A C 1
ATOM 1534 O O . LYS A 1 192 ? 7.975 -14.047 -29.650 1.00 73.56 192 LYS A O 1
ATOM 1539 N N . ASP A 1 193 ? 7.534 -11.870 -29.267 1.00 72.19 193 ASP A N 1
ATOM 1540 C CA . ASP A 1 193 ? 6.480 -11.684 -30.273 1.00 72.19 193 ASP A CA 1
ATOM 1541 C C . ASP A 1 193 ? 5.154 -12.431 -29.993 1.00 72.19 193 ASP A C 1
ATOM 1543 O O . ASP A 1 193 ? 4.230 -12.381 -30.806 1.00 72.19 193 ASP A O 1
ATOM 1547 N N . GLN A 1 194 ? 4.985 -13.054 -28.816 1.00 73.44 194 GLN A N 1
ATOM 1548 C CA . GLN A 1 194 ? 3.701 -13.651 -28.399 1.00 73.44 194 GLN A CA 1
ATOM 1549 C C . GLN A 1 194 ? 2.682 -12.637 -27.837 1.00 73.44 194 GLN A C 1
ATOM 1551 O O . GLN A 1 194 ? 1.649 -13.017 -27.284 1.00 73.44 194 GLN A O 1
ATOM 1556 N N . GLY A 1 195 ? 2.935 -11.335 -28.009 1.00 64.75 195 GLY A N 1
ATOM 1557 C CA . GLY A 1 195 ? 1.939 -10.277 -27.819 1.00 64.75 195 GLY A CA 1
ATOM 1558 C C . GLY A 1 195 ? 1.692 -9.840 -26.372 1.00 64.75 195 GLY A C 1
ATOM 1559 O O . GLY A 1 195 ? 0.717 -9.130 -26.113 1.00 64.75 195 GLY A O 1
ATOM 1560 N N . LEU A 1 196 ? 2.549 -10.230 -25.422 1.00 72.88 196 LEU A N 1
ATOM 1561 C CA . LEU A 1 196 ? 2.515 -9.678 -24.067 1.00 72.88 196 LEU A CA 1
ATOM 1562 C C . LEU A 1 196 ? 3.464 -8.485 -23.967 1.00 72.88 196 LEU A C 1
ATOM 1564 O O . LEU A 1 196 ? 4.670 -8.671 -23.829 1.00 72.88 196 LEU A O 1
ATOM 1568 N N . SER A 1 197 ? 2.907 -7.275 -23.920 1.00 77.44 197 SER A N 1
ATOM 1569 C CA . SER A 1 197 ? 3.704 -6.060 -23.746 1.00 77.44 197 SER A CA 1
ATOM 1570 C C . SER A 1 197 ? 4.602 -6.121 -22.508 1.00 77.44 197 SER A C 1
ATOM 1572 O O . SER A 1 197 ? 4.202 -6.617 -21.448 1.00 77.44 197 SER A O 1
ATOM 1574 N N . SER A 1 198 ? 5.795 -5.540 -22.636 1.00 80.38 198 SER A N 1
ATOM 1575 C CA . SER A 1 198 ? 6.767 -5.416 -21.550 1.00 80.38 198 SER A CA 1
ATOM 1576 C C . SER A 1 198 ? 6.145 -4.810 -20.284 1.00 80.38 198 SER A C 1
ATOM 1578 O O . SER A 1 198 ? 5.413 -3.817 -20.355 1.00 80.38 198 SER A O 1
ATOM 1580 N N . GLN A 1 199 ? 6.479 -5.358 -19.117 1.00 82.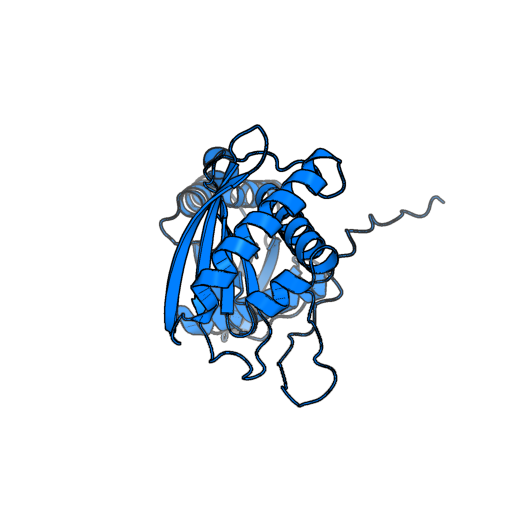56 199 GLN A N 1
ATOM 1581 C CA . GLN A 1 199 ? 6.060 -4.817 -17.823 1.00 82.56 199 GLN A CA 1
ATOM 1582 C C . GLN A 1 199 ? 7.244 -4.149 -17.132 1.00 82.56 199 GLN A C 1
ATOM 1584 O O . GLN A 1 199 ? 8.107 -4.839 -16.600 1.00 82.56 199 GLN A O 1
ATOM 1589 N N . PHE A 1 200 ? 7.268 -2.817 -17.099 1.00 81.25 200 PHE A N 1
ATOM 1590 C CA . PHE A 1 200 ? 8.276 -2.066 -16.350 1.00 81.25 200 PHE A CA 1
ATOM 1591 C C . PHE A 1 200 ? 7.778 -1.753 -14.942 1.00 81.25 200 PHE A C 1
ATOM 1593 O O . PHE A 1 200 ? 6.795 -1.034 -14.751 1.00 81.25 200 PHE A O 1
ATOM 1600 N N . ILE A 1 201 ? 8.487 -2.275 -13.952 1.00 81.50 201 ILE A N 1
ATOM 1601 C CA . ILE A 1 201 ? 8.221 -2.064 -12.535 1.00 81.50 201 ILE A CA 1
ATOM 1602 C C . ILE A 1 201 ? 9.438 -1.362 -11.953 1.00 81.50 201 ILE A C 1
ATOM 1604 O O . ILE A 1 201 ? 10.567 -1.783 -12.174 1.00 81.50 201 ILE A O 1
ATOM 1608 N N . TRP A 1 202 ? 9.222 -0.291 -11.199 1.00 79.38 202 TRP A N 1
ATOM 1609 C CA . TRP A 1 202 ? 10.293 0.334 -10.435 1.00 79.38 202 TRP A CA 1
ATOM 1610 C C . TRP A 1 202 ? 10.054 0.045 -8.958 1.00 79.38 202 TRP A C 1
ATOM 1612 O O . TRP A 1 202 ? 9.072 0.496 -8.370 1.00 79.38 202 TRP A O 1
ATOM 1622 N N . SER A 1 203 ? 10.936 -0.752 -8.374 1.00 70.50 203 SER A N 1
ATOM 1623 C CA . SER A 1 203 ? 10.918 -1.159 -6.973 1.00 70.50 203 SER A CA 1
ATOM 1624 C C . SER A 1 203 ? 12.272 -0.844 -6.324 1.00 70.50 203 SER A C 1
ATOM 1626 O O . SER A 1 203 ? 13.108 -0.166 -6.913 1.00 70.50 203 SER A O 1
ATOM 1628 N N . GLY A 1 204 ? 12.478 -1.226 -5.069 1.00 64.19 204 GLY A N 1
ATOM 1629 C CA . GLY A 1 204 ? 13.702 -0.888 -4.339 1.00 64.19 204 GLY A CA 1
ATOM 1630 C C . GLY A 1 204 ? 13.439 -0.632 -2.867 1.00 64.19 204 GLY A C 1
ATOM 1631 O O . GLY A 1 204 ? 12.377 -0.118 -2.494 1.00 64.19 204 GLY A O 1
ATOM 1632 N N . SER A 1 205 ? 14.407 -1.037 -2.052 1.00 55.78 205 SER A N 1
ATOM 1633 C CA . SER A 1 205 ? 14.335 -1.035 -0.593 1.00 55.78 205 SER A CA 1
ATOM 1634 C C . SER A 1 205 ? 14.579 0.361 -0.030 1.00 55.78 205 SER A C 1
ATOM 1636 O O . SER A 1 205 ? 15.384 1.113 -0.551 1.00 55.78 205 SER A O 1
ATOM 1638 N N . TYR A 1 206 ? 13.907 0.709 1.059 1.00 48.31 206 TYR A N 1
ATOM 1639 C CA . TYR A 1 206 ? 14.119 1.946 1.807 1.00 48.31 206 TYR A CA 1
ATOM 1640 C C . TYR A 1 206 ? 14.958 1.631 3.050 1.00 48.31 206 TYR A C 1
ATOM 1642 O O . TYR A 1 206 ? 14.539 0.806 3.860 1.00 48.31 206 TYR A O 1
ATOM 1650 N N . LEU A 1 207 ? 16.120 2.272 3.213 1.00 44.53 207 LEU A N 1
ATOM 1651 C CA . LEU A 1 207 ? 16.902 2.228 4.461 1.00 44.53 207 LEU A CA 1
ATOM 1652 C C . LEU A 1 207 ? 16.957 3.572 5.205 1.00 44.53 207 LEU A C 1
ATOM 1654 O O . LEU A 1 207 ? 17.703 3.697 6.171 1.00 44.53 207 LEU A O 1
ATOM 1658 N N . ILE A 1 208 ? 16.198 4.596 4.807 1.00 41.56 208 ILE A N 1
ATOM 1659 C CA . ILE A 1 208 ? 16.399 5.938 5.377 1.00 41.56 208 ILE A CA 1
ATOM 1660 C C . ILE A 1 208 ? 15.346 6.264 6.432 1.00 41.56 208 ILE A C 1
ATOM 1662 O O . ILE A 1 208 ? 14.209 6.531 6.116 1.00 41.56 208 ILE A O 1
ATOM 1666 N N . ASN A 1 209 ? 15.732 6.295 7.705 1.00 45.72 209 ASN A N 1
ATOM 1667 C CA . ASN A 1 209 ? 14.842 6.481 8.856 1.00 45.72 209 ASN A CA 1
ATOM 1668 C C . ASN A 1 209 ? 13.795 5.378 8.996 1.00 45.72 209 ASN A C 1
ATOM 1670 O O . ASN A 1 209 ? 12.587 5.622 8.918 1.00 45.72 209 ASN A O 1
ATOM 1674 N N . GLN A 1 210 ? 14.280 4.170 9.303 1.00 50.34 210 GLN A N 1
ATOM 1675 C CA . GLN A 1 210 ? 13.439 3.207 10.004 1.00 50.34 210 GLN A CA 1
ATOM 1676 C C . GLN A 1 210 ? 12.749 3.896 11.191 1.00 50.34 210 GLN A C 1
ATOM 1678 O O . GLN A 1 210 ? 11.550 3.748 11.296 1.00 50.34 210 GLN A O 1
ATOM 1683 N N . ASP A 1 211 ? 13.416 4.773 11.943 1.00 51.66 211 ASP A N 1
ATOM 1684 C CA . ASP A 1 211 ? 12.854 5.497 13.098 1.00 51.66 211 ASP A CA 1
ATOM 1685 C C . ASP A 1 211 ? 11.569 6.309 12.810 1.00 51.66 211 ASP A C 1
ATOM 1687 O O . ASP A 1 211 ? 10.650 6.332 13.634 1.00 51.66 211 ASP A O 1
ATOM 1691 N N . LEU A 1 212 ? 11.464 6.960 11.638 1.00 51.59 212 LEU A N 1
ATOM 1692 C CA . LEU A 1 212 ? 10.250 7.706 11.251 1.00 51.59 212 LEU A CA 1
ATOM 1693 C C . LEU A 1 212 ? 9.114 6.765 10.841 1.00 51.59 212 LEU A C 1
ATOM 1695 O O . LEU A 1 212 ? 7.955 7.061 11.125 1.00 51.59 212 LEU A O 1
ATOM 1699 N N . ARG A 1 213 ? 9.436 5.638 10.191 1.00 60.31 213 ARG A N 1
ATOM 1700 C CA . ARG A 1 213 ? 8.449 4.619 9.806 1.00 60.31 213 ARG A CA 1
ATOM 1701 C C . ARG A 1 213 ? 8.023 3.754 10.996 1.00 60.31 213 ARG A C 1
ATOM 1703 O O . ARG A 1 213 ? 6.840 3.475 11.134 1.00 60.31 213 ARG A O 1
ATOM 1710 N N . GLN A 1 214 ? 8.962 3.423 11.883 1.00 64.50 214 GLN A N 1
ATOM 1711 C CA . GLN A 1 214 ? 8.847 2.538 13.052 1.00 64.50 214 GLN A CA 1
ATOM 1712 C C . GLN A 1 214 ? 7.758 2.977 14.034 1.00 64.50 214 GLN A C 1
ATOM 1714 O O . GLN A 1 214 ? 7.360 2.190 14.881 1.00 64.50 214 GLN A O 1
ATOM 1719 N N . ASN A 1 215 ? 7.246 4.202 13.904 1.00 76.75 215 ASN A N 1
ATOM 1720 C CA . ASN A 1 215 ? 6.222 4.743 14.784 1.00 76.75 215 ASN A CA 1
ATOM 1721 C C . ASN A 1 215 ? 4.984 5.261 14.041 1.00 76.75 215 ASN A C 1
ATOM 1723 O O . ASN A 1 215 ? 4.137 5.875 14.678 1.00 76.75 215 ASN A O 1
ATOM 1727 N N . LEU A 1 216 ? 4.837 5.063 12.723 1.00 83.38 216 LEU A N 1
ATOM 1728 C CA . LEU A 1 216 ? 3.693 5.627 11.985 1.00 83.38 216 LEU A CA 1
ATOM 1729 C C . LEU A 1 216 ? 2.354 5.113 12.523 1.00 83.38 216 LEU A C 1
ATOM 1731 O O . LEU A 1 216 ? 1.471 5.914 12.832 1.00 83.38 216 LEU A O 1
ATOM 1735 N N . ILE A 1 217 ? 2.224 3.794 12.684 1.00 88.00 217 ILE A N 1
ATOM 1736 C CA . ILE A 1 217 ? 1.014 3.169 13.233 1.00 88.00 217 ILE A CA 1
ATOM 1737 C C . ILE A 1 217 ? 0.782 3.654 14.669 1.00 88.00 217 ILE A C 1
ATOM 1739 O O . ILE A 1 217 ? -0.304 4.132 14.991 1.00 88.00 217 ILE A O 1
ATOM 1743 N N . ALA A 1 218 ? 1.820 3.608 15.508 1.00 88.06 218 ALA A N 1
ATOM 1744 C CA . ALA A 1 218 ? 1.751 4.040 16.902 1.00 88.06 218 ALA A CA 1
ATOM 1745 C C . ALA A 1 218 ? 1.356 5.521 17.053 1.00 88.06 218 ALA A C 1
ATOM 1747 O O . ALA A 1 218 ? 0.553 5.867 17.917 1.00 88.06 218 ALA A O 1
ATOM 1748 N N . ASN A 1 219 ? 1.864 6.402 16.191 1.00 86.62 219 ASN A N 1
ATOM 1749 C CA . ASN A 1 219 ? 1.526 7.822 16.194 1.00 86.62 219 ASN A CA 1
ATOM 1750 C C . ASN A 1 219 ? 0.060 8.047 15.817 1.00 86.62 219 ASN A C 1
ATOM 1752 O O . ASN A 1 219 ? -0.624 8.800 16.506 1.00 86.62 219 ASN A O 1
ATOM 1756 N N . VAL A 1 220 ? -0.444 7.362 14.785 1.00 89.06 220 VAL A N 1
ATOM 1757 C CA . VAL A 1 220 ? -1.860 7.453 14.388 1.00 89.06 220 VAL A CA 1
ATOM 1758 C C . VAL A 1 220 ? -2.778 6.919 15.488 1.00 89.06 220 VAL A C 1
ATOM 1760 O O . VAL A 1 220 ? -3.794 7.543 15.795 1.00 89.06 220 VAL A O 1
ATOM 1763 N N . VAL A 1 221 ? -2.402 5.815 16.140 1.00 88.06 221 VAL A N 1
ATOM 1764 C CA . VAL A 1 221 ? -3.097 5.304 17.331 1.00 88.06 221 VAL A CA 1
ATOM 1765 C C . VAL A 1 221 ? -3.160 6.372 18.421 1.00 88.06 221 VAL A C 1
ATOM 1767 O O . VAL A 1 221 ? -4.243 6.707 18.897 1.00 88.06 221 VAL A O 1
ATOM 1770 N N . LEU A 1 222 ? -2.017 6.955 18.787 1.00 87.81 222 LEU A N 1
ATOM 1771 C CA . LEU A 1 222 ? -1.949 7.984 19.824 1.00 87.81 222 LEU A CA 1
ATOM 1772 C C . LEU A 1 222 ? -2.768 9.226 19.467 1.00 87.81 222 LEU A C 1
ATOM 1774 O O . LEU A 1 222 ? -3.407 9.801 20.345 1.00 87.81 222 LEU A O 1
ATOM 1778 N N . GLU A 1 223 ? -2.764 9.654 18.206 1.00 88.88 223 GLU A N 1
ATOM 1779 C CA . GLU A 1 223 ? -3.610 10.753 17.741 1.00 88.88 223 GLU A CA 1
ATOM 1780 C C . GLU A 1 223 ? -5.092 10.427 17.924 1.00 88.88 223 GLU A C 1
ATOM 1782 O O . GLU A 1 223 ? -5.823 11.249 18.476 1.00 88.88 223 GLU A O 1
ATOM 1787 N N . LYS A 1 224 ? -5.530 9.216 17.557 1.00 88.62 224 LYS A N 1
ATOM 1788 C CA . LYS A 1 224 ? -6.920 8.780 17.754 1.00 88.62 224 LYS A CA 1
ATOM 1789 C C . LYS A 1 224 ? -7.314 8.705 19.223 1.00 88.62 224 LYS A C 1
ATOM 1791 O O . LYS A 1 224 ? -8.408 9.134 19.572 1.00 88.62 224 LYS A O 1
ATOM 1796 N N . ILE A 1 225 ? -6.426 8.246 20.097 1.00 86.56 225 ILE A N 1
ATOM 1797 C CA . ILE A 1 225 ? -6.671 8.245 21.546 1.00 86.56 225 ILE A CA 1
ATOM 1798 C C . ILE A 1 225 ? -6.813 9.682 22.068 1.00 86.56 225 ILE A C 1
ATOM 1800 O O . ILE A 1 225 ? -7.760 9.993 22.790 1.00 86.56 225 ILE A O 1
ATOM 1804 N N . LYS A 1 226 ? -5.932 10.593 21.634 1.00 87.38 226 LYS A N 1
ATOM 1805 C CA . LYS A 1 226 ? -5.958 12.015 22.020 1.00 87.38 226 LYS A CA 1
ATOM 1806 C C . LYS A 1 226 ? -7.207 12.765 21.553 1.00 87.38 226 LYS A C 1
ATOM 1808 O O . LYS A 1 226 ? -7.500 13.817 22.113 1.00 87.38 226 LYS A O 1
ATOM 1813 N N . MET A 1 227 ? -7.950 12.252 20.568 1.00 88.31 227 MET A N 1
ATOM 1814 C CA . MET A 1 227 ? -9.229 12.847 20.159 1.00 88.31 227 MET A CA 1
ATOM 1815 C C . MET A 1 227 ? -10.314 12.731 21.241 1.00 88.31 227 MET A C 1
ATOM 1817 O O . MET A 1 227 ? -11.307 13.448 21.156 1.00 88.31 227 MET A O 1
ATOM 1821 N N . GLY A 1 228 ? -10.131 11.881 22.262 1.00 83.81 228 GLY A N 1
ATOM 1822 C CA . GLY A 1 228 ? -11.021 11.833 23.425 1.00 83.81 228 GLY A CA 1
ATOM 1823 C C . GLY A 1 228 ? -12.432 11.352 23.089 1.00 83.81 228 GLY A C 1
ATOM 1824 O O . GLY A 1 228 ? -13.408 11.916 23.579 1.00 83.81 228 GLY A O 1
ATOM 1825 N N . TYR A 1 229 ? -12.541 10.341 22.221 1.00 86.88 229 TYR A N 1
ATOM 1826 C CA . TYR A 1 229 ? -13.823 9.766 21.821 1.00 86.88 229 TYR A CA 1
ATOM 1827 C C . TYR A 1 229 ? -14.670 9.347 23.035 1.00 86.88 229 TYR A C 1
ATOM 1829 O O . TYR A 1 229 ? -14.161 8.821 24.027 1.00 86.88 229 TYR A O 1
ATOM 1837 N N . ILE A 1 230 ? -15.984 9.543 22.932 1.00 88.00 230 ILE A N 1
ATOM 1838 C CA . ILE A 1 230 ? -16.951 9.043 23.913 1.00 88.00 230 ILE A CA 1
ATOM 1839 C C . ILE A 1 230 ? -17.346 7.629 23.494 1.00 88.00 230 ILE A C 1
ATOM 1841 O O . ILE A 1 230 ? -17.692 7.405 22.336 1.00 88.00 230 ILE A O 1
ATOM 1845 N N . LYS A 1 231 ? -17.296 6.675 24.430 1.00 90.19 231 LYS A N 1
ATOM 1846 C CA . LYS A 1 231 ? -17.657 5.286 24.141 1.00 90.19 231 LYS A CA 1
ATOM 1847 C C . LYS A 1 231 ? -19.164 5.175 23.824 1.00 90.19 231 LYS A C 1
ATOM 1849 O O . LYS A 1 231 ? -19.970 5.612 24.650 1.00 90.19 231 LYS A O 1
ATOM 1854 N N . PRO A 1 232 ? -19.557 4.593 22.678 1.00 90.62 232 PRO A N 1
ATOM 1855 C CA . PRO A 1 232 ? -20.952 4.300 22.359 1.00 90.62 232 PRO A CA 1
ATOM 1856 C C . PRO A 1 232 ? -21.537 3.242 23.310 1.00 90.62 232 PRO A C 1
ATOM 1858 O O . PRO A 1 232 ? -20.821 2.584 24.061 1.00 90.62 232 PRO A O 1
ATOM 1861 N N . LYS A 1 233 ? -22.861 3.037 23.267 1.00 88.00 233 LYS A N 1
ATOM 1862 C CA . LYS A 1 233 ? -23.545 2.028 24.109 1.00 88.00 233 LYS A CA 1
ATOM 1863 C C . LYS A 1 233 ? -23.177 0.570 23.766 1.00 88.00 233 LYS A C 1
ATOM 1865 O O . LYS A 1 233 ? -23.483 -0.320 24.555 1.00 88.00 233 LYS A O 1
ATOM 1870 N N . GLY A 1 234 ? -22.589 0.330 22.592 1.00 90.94 234 GLY A N 1
ATOM 1871 C CA . GLY A 1 234 ? -22.153 -0.984 22.106 1.00 90.94 234 GLY A CA 1
ATOM 1872 C C . GLY A 1 234 ? -20.644 -1.203 22.227 1.00 90.94 234 GLY A C 1
ATOM 1873 O O . GLY A 1 234 ? -19.977 -0.557 23.033 1.00 90.94 234 GLY A O 1
ATOM 1874 N N . GLU A 1 235 ? -20.106 -2.116 21.414 1.00 95.38 235 GLU A N 1
ATOM 1875 C CA . GLU A 1 235 ? -18.650 -2.206 21.247 1.00 95.38 235 GLU A CA 1
ATOM 1876 C C . GLU A 1 235 ? -18.149 -1.052 20.387 1.00 95.38 235 GLU A C 1
ATOM 1878 O O . GLU A 1 235 ? -18.834 -0.605 19.462 1.00 95.38 235 GLU A O 1
ATOM 1883 N N . PHE A 1 236 ? -16.933 -0.603 20.667 1.00 95.88 236 PHE A N 1
ATOM 1884 C CA . PHE A 1 236 ? -16.275 0.427 19.889 1.00 95.88 236 PHE A CA 1
ATOM 1885 C C . PHE A 1 236 ? -14.915 -0.035 19.406 1.00 95.88 236 PHE A C 1
ATOM 1887 O O . PHE A 1 236 ? -14.002 -0.264 20.197 1.00 95.88 236 PHE A O 1
ATOM 1894 N N . TRP A 1 237 ? -14.787 -0.206 18.098 1.00 97.19 237 TRP A N 1
ATOM 1895 C CA . TRP A 1 237 ? -13.579 -0.724 17.478 1.00 97.19 237 TRP A CA 1
ATOM 1896 C C . TRP A 1 237 ? -12.859 0.373 16.704 1.00 97.19 237 TRP A C 1
ATOM 1898 O O . TRP A 1 237 ? -13.487 1.163 15.999 1.00 97.19 237 TRP A O 1
ATOM 1908 N N . LEU A 1 238 ? -11.532 0.390 16.796 1.00 96.19 238 LEU A N 1
ATOM 1909 C CA . LEU A 1 238 ? -10.676 1.181 15.916 1.00 96.19 238 LEU A CA 1
ATOM 1910 C C . LEU A 1 238 ? -10.066 0.260 14.859 1.00 96.19 238 LEU A C 1
ATOM 1912 O O . LEU A 1 238 ? -9.358 -0.688 15.189 1.00 96.19 238 LEU A O 1
ATOM 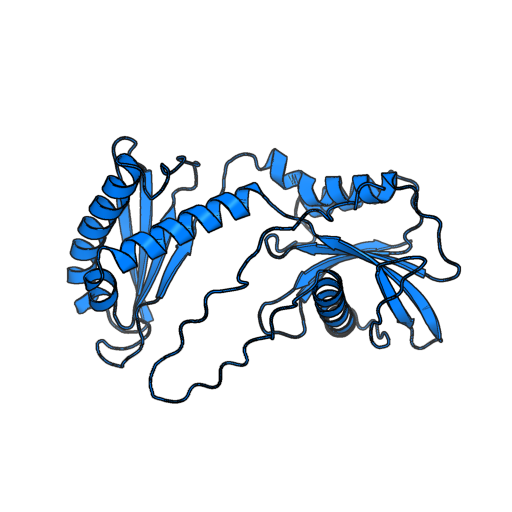1916 N N . VAL A 1 239 ? -10.313 0.557 13.588 1.00 96.69 239 VAL A N 1
ATOM 1917 C CA . VAL A 1 239 ? -9.732 -0.159 12.452 1.00 96.69 239 VAL A CA 1
ATOM 1918 C C . VAL A 1 239 ? -8.785 0.774 11.712 1.00 96.69 239 VAL A C 1
ATOM 1920 O O . VAL A 1 239 ? -9.166 1.789 11.126 1.00 96.69 239 VAL A O 1
ATOM 1923 N N . ILE A 1 240 ? -7.516 0.407 11.753 1.00 94.38 240 ILE A N 1
ATOM 1924 C CA . ILE A 1 240 ? -6.411 1.099 11.110 1.00 94.38 240 ILE A CA 1
ATOM 1925 C C . ILE A 1 240 ? -6.135 0.391 9.793 1.00 94.38 240 ILE A C 1
ATOM 1927 O O . ILE A 1 240 ? -6.065 -0.833 9.762 1.00 94.38 240 ILE A O 1
ATOM 1931 N N . TYR A 1 241 ? -5.957 1.126 8.702 1.00 91.25 241 TYR A N 1
ATOM 1932 C CA . TYR A 1 241 ? -5.602 0.517 7.425 1.00 91.25 241 TYR A CA 1
ATOM 1933 C C . TYR A 1 241 ? -4.453 1.233 6.734 1.00 91.25 241 TYR A C 1
ATOM 1935 O O . TYR A 1 241 ? -4.281 2.442 6.871 1.00 91.25 241 TYR A O 1
ATOM 1943 N N . SER A 1 242 ? -3.674 0.494 5.948 1.00 84.56 242 SER A N 1
ATOM 1944 C CA . SER A 1 242 ? -2.669 1.078 5.059 1.00 84.56 242 SER A CA 1
ATOM 1945 C C . SER A 1 242 ? -2.632 0.345 3.730 1.00 84.56 242 SER A C 1
ATOM 1947 O O . SER A 1 242 ? -2.744 -0.873 3.677 1.00 84.56 242 SER A O 1
ATOM 1949 N N . LEU A 1 243 ? -2.427 1.097 2.650 1.00 79.38 243 LEU A N 1
ATOM 1950 C CA . LEU A 1 243 ? -2.128 0.544 1.324 1.00 79.38 243 LEU A CA 1
ATOM 1951 C C . LEU A 1 243 ? -0.618 0.384 1.092 1.00 79.38 243 LEU A C 1
ATOM 1953 O O . LEU A 1 243 ? -0.194 -0.177 0.083 1.00 79.38 243 LEU A O 1
ATOM 1957 N N . ASP A 1 244 ? 0.192 0.914 2.007 1.00 71.44 244 ASP A N 1
ATOM 1958 C CA . ASP A 1 244 ? 1.635 1.071 1.845 1.00 71.44 244 ASP A CA 1
ATOM 1959 C C . ASP A 1 244 ? 2.431 0.202 2.836 1.00 71.44 244 ASP A C 1
ATOM 1961 O O . ASP A 1 244 ? 3.622 -0.035 2.629 1.00 71.44 244 ASP A O 1
ATOM 1965 N N . ILE A 1 245 ? 1.774 -0.292 3.889 1.00 75.19 245 ILE A N 1
ATOM 1966 C CA . ILE A 1 245 ? 2.379 -1.049 4.984 1.00 75.19 245 ILE A CA 1
ATOM 1967 C C . ILE A 1 245 ? 1.628 -2.371 5.145 1.00 75.19 245 ILE A C 1
ATOM 1969 O O . ILE A 1 245 ? 0.452 -2.375 5.504 1.00 75.19 245 ILE A O 1
ATOM 1973 N N . THR A 1 246 ? 2.308 -3.486 4.878 1.00 81.81 246 THR A N 1
ATOM 1974 C CA . THR A 1 246 ? 1.824 -4.822 5.240 1.00 81.81 246 THR A CA 1
ATOM 1975 C C . THR A 1 246 ? 2.345 -5.139 6.638 1.00 81.81 246 THR A C 1
ATOM 1977 O O . THR A 1 246 ? 3.552 -5.336 6.761 1.00 81.81 246 THR A O 1
ATOM 1980 N N . PRO A 1 247 ? 1.491 -5.155 7.671 1.00 76.25 247 PRO A N 1
ATOM 1981 C CA . PRO A 1 247 ? 1.948 -5.381 9.032 1.00 76.25 247 PRO A CA 1
ATOM 1982 C C . PRO A 1 247 ? 2.230 -6.868 9.246 1.00 76.25 247 PRO A C 1
ATOM 1984 O O . PRO A 1 247 ? 1.558 -7.720 8.670 1.00 76.25 247 PRO A O 1
ATOM 1987 N N . MET A 1 248 ? 3.159 -7.181 10.132 1.00 81.69 248 MET A N 1
ATOM 1988 C CA . MET A 1 248 ? 3.314 -8.496 10.742 1.00 81.69 248 MET A CA 1
ATOM 1989 C C . MET A 1 248 ? 3.212 -8.350 12.263 1.00 81.69 248 MET A C 1
ATOM 1991 O O . MET A 1 248 ? 3.671 -7.346 12.807 1.00 81.69 248 MET A O 1
ATOM 1995 N N . PRO A 1 249 ? 2.681 -9.348 12.994 1.00 81.44 249 PRO A N 1
ATOM 1996 C CA . PRO A 1 249 ? 2.545 -9.270 14.453 1.00 81.44 249 PRO A CA 1
ATOM 1997 C C . PRO A 1 249 ? 3.841 -8.924 15.206 1.00 81.44 249 PRO A C 1
ATOM 1999 O O . PRO A 1 249 ? 3.796 -8.286 16.252 1.00 81.44 249 PRO A O 1
ATOM 2002 N N . ASN A 1 250 ? 4.994 -9.321 14.658 1.00 84.88 250 ASN A N 1
ATOM 2003 C CA . ASN A 1 250 ? 6.313 -9.096 15.254 1.00 84.88 250 ASN A CA 1
ATOM 2004 C C . ASN A 1 250 ? 7.021 -7.835 14.728 1.00 84.88 250 ASN A C 1
ATOM 2006 O O . ASN A 1 250 ? 8.186 -7.612 15.059 1.00 84.88 250 ASN A O 1
ATOM 2010 N N . ASP A 1 251 ? 6.362 -7.026 13.894 1.00 84.62 251 ASP A N 1
ATOM 2011 C CA . ASP A 1 251 ? 6.949 -5.780 13.411 1.00 84.62 251 ASP A CA 1
ATOM 2012 C C . ASP A 1 251 ? 7.055 -4.763 14.550 1.00 84.62 251 ASP A C 1
ATOM 2014 O O . ASP A 1 251 ? 6.139 -4.601 15.358 1.00 84.62 251 ASP A O 1
ATOM 2018 N N . ILE A 1 252 ? 8.170 -4.025 14.589 1.00 84.00 252 ILE A N 1
ATOM 2019 C CA . ILE A 1 252 ? 8.455 -3.022 15.632 1.00 84.00 252 ILE A CA 1
ATOM 2020 C C . ILE A 1 252 ? 7.309 -2.006 15.759 1.00 84.00 252 ILE A C 1
ATOM 2022 O O . ILE A 1 252 ? 6.928 -1.647 16.869 1.00 84.00 252 ILE A O 1
ATOM 2026 N N . GLU A 1 253 ? 6.720 -1.582 14.638 1.00 84.12 253 GLU A N 1
ATOM 2027 C CA . GLU A 1 253 ? 5.606 -0.624 14.624 1.00 84.12 253 GLU A CA 1
ATOM 2028 C C . GLU A 1 253 ? 4.314 -1.177 15.243 1.00 84.12 253 GLU A C 1
ATOM 2030 O O . GLU A 1 253 ? 3.561 -0.428 15.867 1.00 84.12 253 GLU A O 1
ATOM 2035 N N . ILE A 1 254 ? 4.073 -2.483 15.108 1.00 90.00 254 ILE A N 1
ATOM 2036 C CA . ILE A 1 254 ? 2.919 -3.183 15.682 1.00 90.00 254 ILE A CA 1
ATOM 2037 C C . ILE A 1 254 ? 3.118 -3.375 17.183 1.00 90.00 254 ILE A C 1
ATOM 2039 O O . ILE A 1 254 ? 2.208 -3.094 17.967 1.00 90.00 254 ILE A O 1
ATOM 2043 N N . ILE A 1 255 ? 4.325 -3.778 17.590 1.00 91.31 255 ILE A N 1
ATOM 2044 C CA . ILE A 1 255 ? 4.711 -3.907 18.999 1.00 91.31 255 ILE A CA 1
ATOM 2045 C C . ILE A 1 255 ? 4.575 -2.557 19.710 1.00 91.31 255 ILE A C 1
ATOM 2047 O O . ILE A 1 255 ? 3.950 -2.472 20.766 1.00 91.31 255 ILE A O 1
ATOM 2051 N N . GLU A 1 256 ? 5.106 -1.484 19.122 1.00 91.19 256 GLU A N 1
ATOM 2052 C CA . GLU A 1 256 ? 5.029 -0.150 19.713 1.00 91.19 256 GLU A CA 1
ATOM 2053 C C . GLU A 1 256 ? 3.585 0.367 19.766 1.00 91.19 256 GLU A C 1
ATOM 2055 O O . GLU A 1 256 ? 3.169 0.892 20.797 1.00 91.19 256 GLU A O 1
ATOM 2060 N N . ALA A 1 257 ? 2.782 0.182 18.711 1.00 92.69 257 ALA A N 1
ATOM 2061 C CA . ALA A 1 257 ? 1.366 0.558 18.728 1.00 92.69 257 ALA A CA 1
ATOM 2062 C C . ALA A 1 257 ? 0.586 -0.178 19.833 1.00 92.69 257 ALA A C 1
ATOM 2064 O O . ALA A 1 257 ? -0.177 0.448 20.570 1.00 92.69 257 ALA A O 1
ATOM 2065 N N . THR A 1 258 ? 0.835 -1.480 19.992 1.00 95.12 258 THR A N 1
ATOM 2066 C CA . THR A 1 258 ? 0.249 -2.320 21.050 1.00 95.12 258 THR A CA 1
ATOM 2067 C C . THR A 1 258 ? 0.642 -1.818 22.441 1.00 95.12 258 THR A C 1
ATOM 2069 O O . THR A 1 258 ? -0.215 -1.652 23.310 1.00 95.12 258 THR A O 1
ATOM 2072 N N . ARG A 1 259 ? 1.925 -1.491 22.646 1.00 94.44 259 ARG A N 1
ATOM 2073 C CA . ARG A 1 259 ? 2.425 -0.923 23.907 1.00 94.44 259 ARG A CA 1
ATOM 2074 C C . ARG A 1 259 ? 1.749 0.411 24.240 1.00 94.44 259 ARG A C 1
ATOM 2076 O O . ARG A 1 259 ? 1.374 0.643 25.384 1.00 94.44 259 ARG A O 1
ATOM 2083 N N . ARG A 1 260 ? 1.545 1.289 23.248 1.00 92.56 260 ARG A N 1
ATOM 2084 C CA . ARG A 1 260 ? 0.840 2.569 23.453 1.00 92.56 260 ARG A CA 1
ATOM 2085 C C . ARG A 1 260 ? -0.617 2.378 23.859 1.00 92.56 260 ARG A C 1
ATOM 2087 O O . ARG A 1 260 ? -1.086 3.125 24.714 1.00 92.56 260 ARG A O 1
ATOM 2094 N N . LEU A 1 261 ? -1.312 1.401 23.275 1.00 95.25 261 LEU A N 1
ATOM 2095 C CA . LEU A 1 261 ? -2.684 1.050 23.663 1.00 95.25 261 LEU A CA 1
ATOM 2096 C C . LEU A 1 261 ? -2.728 0.578 25.123 1.00 95.25 261 LEU A C 1
ATOM 2098 O O . LEU A 1 261 ? -3.499 1.111 25.909 1.00 95.25 261 LEU A O 1
ATOM 2102 N N . GLN A 1 262 ? -1.805 -0.302 25.523 1.00 95.06 262 GLN A N 1
ATOM 2103 C CA . GLN A 1 262 ? -1.681 -0.784 26.908 1.00 95.06 262 GLN A CA 1
ATOM 2104 C C . GLN A 1 262 ? -1.433 0.329 27.939 1.00 95.06 262 GLN A C 1
ATOM 2106 O O . GLN A 1 262 ? -1.932 0.261 29.060 1.00 95.06 262 GLN A O 1
ATOM 2111 N N . GLU A 1 263 ? -0.645 1.345 27.587 1.00 94.19 263 GLU A N 1
ATOM 2112 C CA . GLU A 1 263 ? -0.241 2.422 28.503 1.00 94.19 263 GLU A CA 1
ATOM 2113 C C . GLU A 1 263 ? -1.252 3.570 28.609 1.00 94.19 263 GLU A C 1
ATOM 2115 O O . GLU A 1 263 ? -1.043 4.504 29.389 1.00 94.19 263 GLU A O 1
ATOM 2120 N N . THR A 1 264 ? -2.326 3.554 27.818 1.00 92.88 264 THR A N 1
ATOM 2121 C CA . THR A 1 264 ? -3.249 4.688 27.721 1.00 92.88 264 THR A CA 1
ATOM 2122 C C . THR A 1 264 ? -4.693 4.281 27.972 1.00 92.88 264 THR A C 1
ATOM 2124 O O . THR A 1 264 ? -5.154 3.220 27.573 1.00 92.88 264 THR A O 1
ATOM 2127 N N . ILE A 1 265 ? -5.443 5.161 28.637 1.00 93.25 265 ILE A N 1
ATOM 2128 C CA . ILE A 1 265 ? -6.885 4.979 28.815 1.00 93.25 265 ILE A CA 1
ATOM 2129 C C . ILE A 1 265 ? -7.581 5.450 27.540 1.00 93.25 265 ILE A C 1
ATOM 2131 O O . ILE A 1 265 ? -7.425 6.603 27.131 1.00 93.25 265 ILE A O 1
ATOM 2135 N N . HIS A 1 266 ? -8.371 4.573 26.927 1.00 94.38 266 HIS A N 1
ATOM 2136 C CA . HIS A 1 266 ? -9.092 4.854 25.691 1.00 94.38 266 HIS A CA 1
ATOM 2137 C C . HIS A 1 266 ? -10.425 4.086 25.628 1.00 94.38 266 HIS A C 1
ATOM 2139 O O . HIS A 1 266 ? -10.585 3.074 26.309 1.00 94.38 266 HIS A O 1
ATOM 2145 N N . PRO A 1 267 ? -11.400 4.531 24.814 1.00 94.00 267 PRO A N 1
ATOM 2146 C CA . PRO A 1 267 ? -12.741 3.939 24.790 1.00 94.00 267 PRO A CA 1
ATOM 2147 C C . PRO A 1 267 ? -12.864 2.688 23.909 1.00 94.00 267 PRO A C 1
ATOM 2149 O O . PRO A 1 267 ? -13.927 2.071 23.898 1.00 94.00 267 PRO A O 1
ATOM 2152 N N . PHE A 1 268 ? -11.825 2.345 23.141 1.00 96.12 268 PHE A N 1
ATOM 2153 C CA . PHE A 1 268 ? -11.860 1.235 22.189 1.00 96.12 268 PHE A CA 1
ATOM 2154 C C . PHE A 1 268 ? -11.805 -0.128 22.892 1.00 96.12 268 PHE A C 1
ATOM 2156 O O . PHE A 1 268 ? -10.879 -0.391 23.658 1.00 96.12 268 PHE A O 1
ATOM 2163 N N . ASP A 1 269 ? -12.769 -0.995 22.585 1.00 96.88 269 ASP A N 1
ATOM 2164 C CA . ASP A 1 269 ? -12.808 -2.396 23.020 1.00 96.88 269 ASP A CA 1
ATOM 2165 C C . ASP A 1 269 ? -11.819 -3.255 22.230 1.00 96.88 269 ASP A C 1
ATOM 2167 O O . ASP A 1 269 ? -11.169 -4.136 22.787 1.00 96.88 269 ASP A O 1
ATOM 2171 N N . GLN A 1 270 ? -11.684 -2.983 20.928 1.00 97.50 270 GLN A N 1
ATOM 2172 C CA . GLN A 1 270 ? -10.727 -3.664 20.061 1.00 97.50 270 GLN A CA 1
ATOM 2173 C C . GLN A 1 270 ? -10.038 -2.683 19.123 1.00 97.50 270 GLN A C 1
ATOM 2175 O O . GLN A 1 270 ? -10.650 -1.724 18.642 1.00 97.50 270 GLN A O 1
ATOM 2180 N N . VAL A 1 271 ? -8.767 -2.948 18.831 1.00 97.38 271 VAL A N 1
ATOM 2181 C CA . VAL A 1 271 ? -8.016 -2.217 17.811 1.00 97.38 271 VAL A CA 1
ATOM 2182 C C . VAL A 1 271 ? -7.403 -3.204 16.837 1.00 97.38 271 VAL A C 1
ATOM 2184 O O . VAL A 1 271 ? -6.682 -4.119 17.229 1.00 97.38 271 VAL A O 1
ATOM 2187 N N . TRP A 1 272 ? -7.679 -2.999 15.556 1.00 97.31 272 TRP A N 1
ATOM 2188 C CA . TRP A 1 272 ? -7.232 -3.863 14.474 1.00 97.31 272 TRP A CA 1
ATOM 2189 C C . TRP A 1 272 ? -6.454 -3.068 13.438 1.00 97.31 272 TRP A C 1
ATOM 2191 O O . TRP A 1 272 ? -6.771 -1.911 13.162 1.00 97.31 272 TRP A O 1
ATOM 2201 N N . PHE A 1 273 ? -5.478 -3.716 12.814 1.00 95.38 273 PHE A N 1
ATOM 2202 C CA . PHE A 1 273 ? -4.864 -3.244 11.584 1.00 95.38 273 PHE A CA 1
ATOM 2203 C C . PHE A 1 273 ? -5.292 -4.130 10.412 1.00 95.38 273 PHE A C 1
ATOM 2205 O O . PHE A 1 273 ? -5.284 -5.352 10.542 1.00 95.38 273 PHE A O 1
ATOM 2212 N N . ILE A 1 274 ? -5.595 -3.531 9.256 1.00 93.69 274 ILE A N 1
ATOM 2213 C CA . ILE A 1 274 ? -5.792 -4.229 7.982 1.00 93.69 274 ILE A CA 1
ATOM 2214 C C . ILE A 1 274 ? -4.904 -3.684 6.851 1.00 93.69 274 ILE A C 1
ATOM 2216 O O . ILE A 1 274 ? -4.904 -2.495 6.534 1.00 93.69 274 ILE A O 1
ATOM 2220 N N . TYR A 1 275 ? -4.197 -4.589 6.174 1.00 89.31 275 TYR A N 1
ATOM 2221 C CA . TYR A 1 275 ? -3.634 -4.369 4.842 1.00 89.31 275 TYR A CA 1
ATOM 2222 C C . TYR A 1 275 ? -4.551 -5.027 3.795 1.00 89.31 275 TYR A C 1
ATOM 2224 O O . TYR A 1 275 ? -4.524 -6.253 3.647 1.00 89.31 275 TYR A O 1
ATOM 2232 N N . PRO A 1 276 ? -5.399 -4.263 3.084 1.00 86.69 276 PRO A N 1
ATOM 2233 C CA . PRO A 1 276 ? -6.343 -4.818 2.119 1.00 86.69 276 PRO A CA 1
ATOM 2234 C C . PRO A 1 276 ? -5.607 -5.350 0.885 1.00 86.69 276 PRO A C 1
ATOM 2236 O O . PRO A 1 276 ? -4.798 -4.645 0.277 1.00 86.69 276 PRO A O 1
ATOM 2239 N N . TYR A 1 277 ? -5.908 -6.583 0.474 1.00 81.12 277 TYR A N 1
ATOM 2240 C CA . TYR A 1 277 ? -5.301 -7.149 -0.723 1.00 81.12 277 TYR A CA 1
ATOM 2241 C C . TYR A 1 277 ? -5.921 -6.536 -1.990 1.00 81.12 277 TYR A C 1
ATOM 2243 O O . TYR A 1 277 ? -7.151 -6.437 -2.101 1.00 81.12 277 TYR A O 1
ATOM 2251 N N . PRO A 1 278 ? -5.101 -6.153 -2.985 1.00 75.12 278 PRO A N 1
ATOM 2252 C CA . PRO A 1 278 ? -5.616 -5.690 -4.268 1.00 75.12 278 PRO A CA 1
ATOM 2253 C C . PRO A 1 278 ? -6.407 -6.791 -4.985 1.00 75.12 278 PRO A C 1
ATOM 2255 O O . PRO A 1 278 ? -5.899 -7.899 -5.158 1.00 75.12 278 PRO A O 1
ATOM 2258 N N . ASN A 1 279 ? -7.609 -6.470 -5.476 1.00 75.50 279 ASN A N 1
ATOM 2259 C CA . ASN A 1 279 ? -8.477 -7.375 -6.250 1.00 75.50 279 ASN A CA 1
ATOM 2260 C C . ASN A 1 279 ? -8.974 -8.630 -5.505 1.00 75.50 279 ASN A C 1
ATOM 2262 O O . ASN A 1 279 ? -9.460 -9.561 -6.147 1.00 75.50 279 ASN A O 1
ATOM 2266 N N . LEU A 1 280 ? -8.858 -8.673 -4.176 1.00 77.19 280 LEU A N 1
ATOM 2267 C CA . LEU A 1 280 ? -9.469 -9.707 -3.342 1.00 77.19 280 LEU A CA 1
ATOM 2268 C C . LEU A 1 280 ? -10.412 -9.058 -2.334 1.00 77.19 280 LEU A C 1
ATOM 2270 O O . LEU A 1 280 ? -10.168 -7.951 -1.861 1.00 77.19 280 LEU A O 1
ATOM 2274 N N . ASP A 1 281 ? -11.443 -9.785 -1.931 1.00 86.12 281 ASP A N 1
ATOM 2275 C CA . ASP A 1 281 ? -12.389 -9.357 -0.894 1.00 86.12 281 ASP A CA 1
ATOM 2276 C C . ASP A 1 281 ? -11.840 -9.540 0.536 1.00 86.12 281 ASP A C 1
ATOM 2278 O O . ASP A 1 281 ? -12.597 -9.587 1.503 1.00 86.12 281 ASP A O 1
ATOM 2282 N N . LEU A 1 282 ? -10.518 -9.659 0.667 1.00 87.00 282 LEU A N 1
ATOM 2283 C CA . LEU A 1 282 ? -9.799 -9.965 1.898 1.00 87.00 282 LEU A CA 1
ATOM 2284 C C . LEU A 1 282 ? -8.627 -8.996 2.091 1.00 87.00 282 LEU A C 1
ATOM 2286 O O . LEU A 1 282 ? -8.209 -8.283 1.175 1.00 87.00 282 LEU A O 1
ATOM 2290 N N . GLY A 1 283 ? -8.063 -9.005 3.288 1.00 87.00 283 GLY A N 1
ATOM 2291 C CA . GLY A 1 283 ? -6.843 -8.310 3.652 1.00 87.00 283 GLY A CA 1
ATOM 2292 C C . GLY A 1 283 ? -6.113 -9.041 4.766 1.00 87.00 283 GLY A C 1
ATOM 2293 O O . GLY A 1 283 ? -6.703 -9.814 5.518 1.00 87.00 283 GLY A O 1
ATOM 2294 N N . HIS A 1 284 ? -4.815 -8.789 4.872 1.00 90.44 284 HIS A N 1
ATOM 2295 C CA . HIS A 1 284 ? -4.050 -9.246 6.020 1.00 90.44 284 HIS A CA 1
ATOM 2296 C C . HIS A 1 284 ? -4.462 -8.435 7.248 1.00 90.44 284 HIS A C 1
ATOM 2298 O O . HIS A 1 284 ? -4.487 -7.206 7.172 1.00 90.44 284 HIS A O 1
ATOM 2304 N N . ILE A 1 285 ? -4.774 -9.102 8.358 1.00 94.56 285 ILE A N 1
ATOM 2305 C CA . ILE A 1 285 ? -5.237 -8.447 9.582 1.00 94.56 285 ILE A CA 1
ATOM 2306 C C . ILE A 1 285 ? -4.388 -8.825 10.788 1.00 94.56 285 ILE A C 1
ATOM 2308 O O . ILE A 1 285 ? -3.912 -9.952 10.902 1.00 94.56 285 ILE A O 1
ATOM 2312 N N . VAL A 1 286 ? -4.217 -7.859 11.687 1.00 95.19 286 VAL A N 1
ATOM 2313 C CA . VAL A 1 286 ? -3.481 -8.008 12.945 1.00 95.19 286 VAL A CA 1
ATOM 2314 C C . VAL A 1 286 ? -4.301 -7.366 14.061 1.00 95.19 286 VAL A C 1
ATOM 2316 O O . VAL A 1 286 ? -4.720 -6.214 13.938 1.00 95.19 286 VAL A O 1
ATOM 2319 N N . ASN A 1 287 ? -4.540 -8.105 15.144 1.00 95.88 287 ASN A N 1
ATOM 2320 C CA . ASN A 1 287 ? -5.121 -7.545 16.362 1.00 95.88 287 ASN A CA 1
ATOM 2321 C C . ASN A 1 287 ? -4.026 -6.804 17.143 1.00 95.88 287 ASN A C 1
ATOM 2323 O O . ASN A 1 287 ? -2.986 -7.391 17.435 1.00 95.88 287 ASN A O 1
ATOM 2327 N N . LEU A 1 288 ? -4.255 -5.529 17.455 1.00 94.88 288 LEU A N 1
ATOM 2328 C CA . LEU A 1 288 ? -3.343 -4.697 18.247 1.00 94.88 288 LEU A CA 1
ATOM 2329 C C . LEU A 1 288 ? -3.763 -4.608 19.717 1.00 94.88 288 LEU A C 1
ATOM 2331 O O . LEU A 1 288 ? -2.942 -4.306 20.576 1.00 94.88 288 LEU A O 1
ATOM 2335 N N . TRP A 1 289 ? -5.052 -4.789 20.005 1.00 96.19 289 TRP A N 1
ATOM 2336 C CA . TRP A 1 289 ? -5.609 -4.648 21.343 1.00 96.19 289 TRP A CA 1
ATOM 2337 C C . TRP A 1 289 ? -6.977 -5.315 21.461 1.00 96.19 289 TRP A C 1
ATOM 2339 O O . TRP A 1 289 ? -7.812 -5.217 20.554 1.00 96.19 289 TRP A O 1
ATOM 2349 N N . GLN A 1 290 ? -7.225 -5.896 22.635 1.00 92.12 290 GLN A N 1
ATOM 2350 C CA . GLN A 1 290 ? -8.519 -6.409 23.057 1.00 92.12 290 GLN A CA 1
ATOM 2351 C C . GLN A 1 290 ? -8.680 -6.207 24.572 1.00 92.12 290 GLN A C 1
ATOM 2353 O O . GLN A 1 290 ? -7.824 -6.649 25.340 1.00 92.12 290 GLN A O 1
ATOM 2358 N N . HIS A 1 291 ? -9.767 -5.541 24.975 1.00 83.06 291 HIS A N 1
ATOM 2359 C CA . HIS A 1 291 ? -10.199 -5.387 26.371 1.00 83.06 291 HIS A CA 1
ATOM 2360 C C . HIS A 1 291 ? -11.325 -6.378 26.711 1.00 83.06 291 HIS A C 1
ATOM 2362 O O . HIS A 1 291 ? -12.108 -6.735 25.801 1.00 83.06 291 HIS A O 1
#

Foldseek 3Di:
DDPPDDPPDDDDDPDDDDDDPDDDDPDPADPDDPDPLSVQLLVVLQVQVACCVPPVFHKARWDQDDDAAGIWIAGPVRFIEHEHEDEQDPVVVVVVQVQLVLLVVVLCVVPVVLFLLQAQKEKEKAWAAPDPVQDRCPDPSNVQQSVQVSVVSVVVSVVCLPPDAQDKDKDWAFGDPVRGIIIIIMHRHDHRPPPHTYHYHYYYHHPPPPVVVLASLLVVLVVVQVVVRDADPGAYEYEYEYQRDQDDCPRSNLVNNLVSVVVDDGNHQWYKYWHRDPPDSHTDMDTSDHD

Sequence (291 aa):
MKKKTNPLKPSRTLATVVFPKKGKVYKNIEALPRTQKELELAIGQKFVKSLFHFHQIDLEEVRPIEAEGDLTTKRDDGKLITIQMTEVVDQGMRQIRDQRDSYRELLLTKHHDIADLFDGCRVSIVDSGTIPLLPKPNSKKGLQIVSDLAIELRRIGELISTLQVGKIRTRKIFLGPRNVELGIICERIVEKDQGLSSQFIWSGSYLINQDLRQNLIANVVLEKIKMGYIKPKGEFWLVIYSLDITPMPNDIEIIEATRRLQETIHPFDQVWFIYPYPNLDLGHIVNLWQH

Secondary structure (DSSP, 8-state):
-------------SS--PPPSSS------PPPPSSHHHHHHHHHHHHHHHHHHHH---BPPPEE-SSSSSEEEEBTT--EEEEEEEE---HHHHHHHHHHHHHHHHHHHH-THHHHHTTTEEEEEEE-SS---PPPTTSHHHHHHHHHHHHHHHHHHHHHTTPPTT-EEEEEEEETTTTEEEEEEEEE-S-TTSS---EEEEEE---S-HHHHTTHHHHHHHHHHHT-PPPPSSEEEEEEE-SS----TT-HHHHHHHHHHHTS--S-SEEEEEEEPTTSS-EEEEEEEE-

Radius of gyration: 23.05 Å; chains: 1; bounding box: 54×53×59 Å